Protein AF-A0A8W8K9W7-F1 (afdb_monomer_lite)

Secondary structure (DSSP, 8-state):
--GGGGGGGPPPPTTT---TTPPP-TT-TTPPPTTTT-SSS--S---SSGGGTTTTT--SS--HHHHHHHHHHTTTTTTSPPEE-STT-EE-TTS-EEEE-S-TTS-EEEE--EE------PPP----------BSSTTHHHHHHTTTTTT-HHHHHHBTTTTT-TT--EE--B-STTHHHHHHTTGGG-GGGHHHHHHHBTTTTTSS-TT-EE-TTS-B--HHHHHHHHHHHHHHHHHHHTT--

Sequence (245 aa):
IPQPVLFNFQKLPTNQVTNLGVPYDYRSVMHYGARDFSTNGQITVQTLDTNFQNIIGRAPGLSFRDIRLANAMYNCAGSCPAMNCPGEGFVGKDCQCKCPTNDPNNPIQNCVGTAASTTTTAAPPTSAPTKDCSDMNMYCSYWAGQGYCETSRYMMMYCKESCRICNAAKRCEDMGQSCGLLQQRGFCSVNFFRNYMQANCAATCGFCRAGELLAADGSPLNKASILESASALLMLAVVAVWRIL

Structure (mmCIF, N/CA/C/O backbone):
data_AF-A0A8W8K9W7-F1
#
_entry.id   AF-A0A8W8K9W7-F1
#
loop_
_atom_site.group_PDB
_atom_site.id
_atom_site.type_symbol
_atom_site.label_atom_id
_atom_site.label_alt_id
_atom_site.label_comp_id
_atom_site.label_asym_id
_atom_site.label_entity_id
_atom_site.label_seq_id
_atom_site.pdbx_PDB_ins_code
_atom_site.Cartn_x
_atom_site.Cartn_y
_atom_site.Cartn_z
_atom_site.occupancy
_atom_site.B_iso_or_equiv
_atom_site.auth_seq_id
_atom_site.auth_comp_id
_atom_site.auth_asym_id
_atom_site.auth_atom_id
_atom_site.pdbx_PDB_model_num
ATOM 1 N N . ILE A 1 1 ? -13.203 6.729 21.847 1.00 83.44 1 ILE A N 1
ATOM 2 C CA . ILE A 1 1 ? -12.665 5.396 21.478 1.00 83.44 1 ILE A CA 1
ATOM 3 C C . ILE A 1 1 ? -12.635 4.542 22.743 1.00 83.44 1 ILE A C 1
ATOM 5 O O . ILE A 1 1 ? -12.078 5.015 23.730 1.00 83.44 1 ILE A O 1
ATOM 9 N N . PRO A 1 2 ? -13.264 3.355 22.773 1.00 80.38 2 PRO A N 1
ATOM 10 C CA . PRO A 1 2 ? -13.188 2.445 23.921 1.00 80.38 2 PRO A CA 1
ATOM 11 C C . PRO A 1 2 ? -11.757 1.949 24.184 1.00 80.38 2 PRO A C 1
ATOM 13 O O . PRO A 1 2 ? -11.015 1.691 23.238 1.00 80.38 2 PRO A O 1
ATOM 16 N N . GLN A 1 3 ? -11.386 1.752 25.455 1.00 83.00 3 GLN A N 1
ATOM 17 C CA . GLN A 1 3 ? -10.053 1.256 25.844 1.00 83.00 3 GLN A CA 1
ATOM 18 C C . GLN A 1 3 ? -9.628 -0.040 25.127 1.00 83.00 3 GLN A C 1
ATOM 20 O O . GLN A 1 3 ? -8.506 -0.080 24.622 1.00 83.00 3 GLN A O 1
ATOM 25 N N . PRO A 1 4 ? -10.499 -1.060 24.967 1.00 81.69 4 PRO A N 1
ATOM 26 C CA . PRO A 1 4 ? -10.102 -2.313 24.328 1.00 81.69 4 PRO A CA 1
ATOM 27 C C . PRO A 1 4 ? -9.669 -2.184 22.867 1.00 81.69 4 PRO A C 1
ATOM 29 O O . PRO A 1 4 ? -9.016 -3.088 22.375 1.00 81.69 4 PRO A O 1
ATOM 32 N N . VAL A 1 5 ? -10.019 -1.100 22.165 1.00 80.19 5 VAL A N 1
ATOM 33 C CA . VAL A 1 5 ? -9.697 -0.902 20.737 1.00 80.19 5 VAL A CA 1
ATOM 34 C C . VAL A 1 5 ? -8.715 0.245 20.503 1.00 80.19 5 VAL A C 1
ATOM 36 O O . VAL A 1 5 ? -8.409 0.566 19.355 1.00 80.19 5 VAL A O 1
ATOM 39 N N . LEU A 1 6 ? -8.190 0.854 21.572 1.00 81.06 6 LEU A N 1
ATOM 40 C CA . LEU A 1 6 ? -7.245 1.968 21.475 1.00 81.06 6 LEU A CA 1
ATOM 41 C C . LEU A 1 6 ? -5.928 1.554 20.797 1.00 81.06 6 LEU A C 1
ATOM 43 O O . LEU A 1 6 ? -5.299 2.372 20.128 1.00 81.06 6 LEU A O 1
ATOM 47 N N . PHE A 1 7 ? -5.548 0.276 20.906 1.00 81.50 7 PHE A N 1
ATOM 48 C CA . PHE A 1 7 ? -4.343 -0.271 20.277 1.00 81.50 7 PHE A CA 1
ATOM 49 C C . PHE A 1 7 ? -4.331 -0.112 18.746 1.00 81.50 7 PHE A C 1
ATOM 51 O O . PHE A 1 7 ? -3.261 0.013 18.161 1.00 81.50 7 PHE A O 1
ATOM 58 N N . ASN A 1 8 ? -5.499 -0.026 18.091 1.00 80.00 8 ASN A N 1
ATOM 59 C CA . ASN A 1 8 ? -5.594 0.180 16.639 1.00 80.00 8 ASN A CA 1
ATOM 60 C C . ASN A 1 8 ? -5.017 1.530 16.178 1.00 80.00 8 ASN A C 1
ATOM 62 O O . ASN A 1 8 ? -4.698 1.683 15.003 1.00 80.00 8 ASN A O 1
ATOM 66 N N . PHE A 1 9 ? -4.892 2.505 17.085 1.00 88.56 9 PHE A N 1
ATOM 67 C CA . PHE A 1 9 ? -4.409 3.861 16.798 1.00 88.56 9 PHE A CA 1
ATOM 68 C C . PHE A 1 9 ? -2.969 4.096 17.270 1.00 88.56 9 PHE A C 1
ATOM 70 O O . PHE A 1 9 ? -2.447 5.208 17.157 1.00 88.56 9 PHE A O 1
ATOM 77 N N . GLN A 1 10 ? -2.318 3.072 17.826 1.00 86.62 10 GLN A N 1
ATOM 78 C CA . GLN A 1 10 ? -0.926 3.171 18.246 1.00 86.62 10 GLN A CA 1
ATOM 79 C C . GLN A 1 10 ? -0.023 3.242 17.013 1.00 86.62 10 GLN A C 1
ATOM 81 O O . GLN A 1 10 ? -0.093 2.406 16.113 1.00 86.62 10 GLN A O 1
ATOM 86 N N . LYS A 1 11 ? 0.828 4.271 16.961 1.00 81.44 11 LYS A N 1
ATOM 87 C CA . LYS A 1 11 ? 1.781 4.441 15.862 1.00 81.44 11 LYS A CA 1
ATOM 88 C C . LYS A 1 11 ? 2.845 3.354 15.937 1.00 81.44 11 LYS A C 1
ATOM 90 O O . LYS A 1 11 ? 3.419 3.120 17.000 1.00 81.44 11 LYS A O 1
ATOM 95 N N . LEU A 1 12 ? 3.147 2.753 14.791 1.00 79.81 12 LEU A N 1
ATOM 96 C CA . LEU A 1 12 ? 4.312 1.890 14.667 1.00 79.81 12 LEU A CA 1
ATOM 97 C C . LEU A 1 12 ? 5.599 2.717 14.851 1.00 79.81 12 LEU A C 1
ATOM 99 O O . LEU A 1 12 ? 5.647 3.885 14.447 1.00 79.81 12 LEU A O 1
ATOM 103 N N . PRO A 1 13 ? 6.637 2.138 15.470 1.00 79.31 13 PRO A N 1
ATOM 104 C CA . PRO A 1 13 ? 7.895 2.824 15.712 1.00 79.31 13 PRO A CA 1
ATOM 105 C C . PRO A 1 13 ? 8.666 2.990 14.395 1.00 79.31 13 PRO A C 1
ATOM 107 O O . PRO A 1 13 ? 8.545 2.184 13.472 1.00 79.31 13 PRO A O 1
ATOM 110 N N . THR A 1 14 ? 9.499 4.028 14.305 1.00 77.44 14 THR A N 1
ATOM 111 C CA . THR A 1 14 ? 10.209 4.405 13.066 1.00 77.44 14 THR A CA 1
ATOM 112 C C . THR A 1 14 ? 11.203 3.356 12.564 1.00 77.44 14 THR A C 1
ATOM 114 O O . THR A 1 14 ? 11.587 3.394 11.403 1.00 77.44 14 THR A O 1
ATOM 117 N N . ASN A 1 15 ? 11.609 2.406 13.406 1.00 76.44 15 ASN A N 1
ATOM 118 C CA . ASN A 1 15 ? 12.473 1.286 13.031 1.00 76.44 15 ASN A CA 1
ATOM 119 C C . ASN A 1 15 ? 11.712 0.088 12.428 1.00 76.44 15 ASN A C 1
ATOM 121 O O . ASN A 1 15 ? 12.354 -0.844 11.956 1.00 76.44 15 ASN A O 1
ATOM 125 N N . GLN A 1 16 ? 10.375 0.090 12.451 1.00 71.06 16 GLN A N 1
ATOM 126 C CA . GLN A 1 16 ? 9.533 -0.978 11.887 1.00 71.06 16 GLN A CA 1
ATOM 127 C C . GLN A 1 16 ? 8.814 -0.556 10.606 1.00 71.06 16 GLN A C 1
ATOM 129 O O . GLN A 1 16 ? 8.280 -1.403 9.893 1.00 71.06 16 GLN A O 1
ATOM 134 N N . VAL A 1 17 ? 8.788 0.743 10.306 1.00 77.50 17 VAL A N 1
ATOM 135 C CA . VAL A 1 17 ? 8.119 1.280 9.122 1.00 77.50 17 VAL A CA 1
ATOM 136 C C . VAL A 1 17 ? 9.077 2.115 8.297 1.00 77.50 17 VAL A C 1
ATOM 138 O O . VAL A 1 17 ? 9.787 2.975 8.808 1.00 77.50 17 VAL A O 1
ATOM 141 N N . THR A 1 18 ? 9.054 1.888 6.990 1.00 86.56 18 THR A N 1
ATOM 142 C CA . THR A 1 18 ? 9.671 2.775 6.012 1.00 86.56 18 THR A CA 1
ATOM 143 C C . THR A 1 18 ? 8.595 3.259 5.061 1.00 86.56 18 THR A C 1
ATOM 145 O O . THR A 1 18 ? 7.762 2.483 4.596 1.00 86.56 18 THR A O 1
ATOM 148 N N . ASN A 1 19 ? 8.593 4.557 4.784 1.00 86.00 19 ASN A N 1
ATOM 149 C CA . ASN A 1 19 ? 7.707 5.144 3.788 1.00 86.00 19 ASN A CA 1
ATOM 150 C C . ASN A 1 19 ? 8.347 5.165 2.394 1.00 86.00 19 ASN A C 1
ATOM 152 O O . ASN A 1 19 ? 7.701 5.608 1.453 1.00 86.00 19 ASN A O 1
ATOM 156 N N . LEU A 1 20 ? 9.611 4.737 2.255 1.00 89.81 20 LEU A N 1
ATOM 157 C CA . LEU A 1 20 ? 10.372 4.757 0.997 1.00 89.81 20 LEU A CA 1
ATOM 158 C C . LEU A 1 20 ? 10.296 6.114 0.266 1.00 89.81 20 LEU A C 1
ATOM 160 O O . LEU A 1 20 ? 10.286 6.174 -0.962 1.00 89.81 20 LEU A O 1
ATOM 164 N N . GLY A 1 21 ? 10.201 7.211 1.027 1.00 86.38 21 GLY A N 1
ATOM 165 C CA . GLY A 1 21 ? 10.053 8.567 0.491 1.00 86.38 21 GLY A CA 1
ATOM 166 C C . GLY A 1 21 ? 8.661 8.912 -0.061 1.00 86.38 21 GLY A C 1
ATOM 167 O O . GLY A 1 21 ? 8.483 10.003 -0.598 1.00 86.38 21 GLY A O 1
ATOM 168 N N . VAL A 1 22 ? 7.667 8.029 0.069 1.00 92.00 22 VAL A N 1
ATOM 169 C CA . VAL A 1 22 ? 6.271 8.293 -0.305 1.00 92.00 22 VAL A CA 1
ATOM 170 C C . VAL A 1 22 ? 5.577 9.094 0.813 1.00 92.00 22 VAL A C 1
ATOM 172 O O . VAL A 1 22 ? 5.594 8.665 1.971 1.00 92.00 22 VAL A O 1
ATOM 175 N N . PRO A 1 23 ? 4.971 10.262 0.518 1.00 90.12 23 PRO A N 1
ATOM 176 C CA . PRO A 1 23 ? 4.284 11.061 1.533 1.00 90.12 23 PRO A CA 1
ATOM 177 C C . PRO A 1 23 ? 2.993 10.400 2.041 1.00 90.12 23 PRO A C 1
ATOM 179 O O . PRO A 1 23 ? 2.411 9.556 1.361 1.00 90.12 23 PRO A O 1
ATOM 182 N N . TYR A 1 24 ? 2.507 10.837 3.211 1.00 92.31 24 TYR A N 1
ATOM 183 C CA . TYR A 1 24 ? 1.252 10.345 3.795 1.00 92.31 24 TYR A CA 1
ATOM 184 C C . TYR A 1 24 ? 0.077 10.513 2.826 1.00 92.31 24 TYR A C 1
ATOM 186 O O . TYR A 1 24 ? -0.065 11.560 2.190 1.00 92.31 24 TYR A O 1
ATOM 194 N N . ASP A 1 25 ? -0.772 9.496 2.727 1.00 93.69 25 ASP A N 1
ATOM 195 C CA . ASP A 1 25 ? -1.874 9.471 1.778 1.00 93.69 25 ASP A CA 1
ATOM 196 C C . ASP A 1 25 ? -3.235 9.329 2.467 1.00 93.69 25 ASP A C 1
ATOM 198 O O . ASP A 1 25 ? -3.637 8.249 2.898 1.00 93.69 25 ASP A O 1
ATOM 202 N N . TYR A 1 26 ? -3.975 10.437 2.519 1.00 91.69 26 TYR A N 1
ATOM 203 C CA . TYR A 1 26 ? -5.338 10.479 3.049 1.00 91.69 26 TYR A CA 1
ATOM 204 C C . TYR A 1 26 ? -6.345 9.664 2.222 1.00 91.69 26 TYR A C 1
ATOM 206 O O . TYR A 1 26 ? -7.425 9.352 2.717 1.00 91.69 26 TYR A O 1
ATOM 214 N N . ARG A 1 27 ? -6.025 9.350 0.961 1.00 88.69 27 ARG A N 1
ATOM 215 C CA . ARG A 1 27 ? -6.883 8.592 0.038 1.00 88.69 27 ARG A CA 1
ATOM 216 C C . ARG A 1 27 ? -6.493 7.119 -0.068 1.00 88.69 27 ARG A C 1
ATOM 218 O O . ARG A 1 27 ? -7.106 6.408 -0.860 1.00 88.69 27 ARG A O 1
ATOM 225 N N . SER A 1 28 ? -5.505 6.676 0.708 1.00 94.31 28 SER A N 1
ATOM 226 C CA . SER A 1 28 ? -5.067 5.285 0.715 1.00 94.31 28 SER A CA 1
ATOM 227 C C . SER A 1 28 ? -6.225 4.355 1.064 1.00 94.31 28 SER A C 1
ATOM 229 O O . SER A 1 28 ? -7.003 4.635 1.983 1.00 94.31 28 SER A O 1
ATOM 231 N N . VAL A 1 29 ? -6.294 3.207 0.388 1.00 93.94 29 VAL A N 1
ATOM 232 C CA . VAL A 1 29 ? -7.245 2.138 0.739 1.00 93.94 29 VAL A CA 1
ATOM 233 C C . VAL A 1 29 ? -7.017 1.591 2.151 1.00 93.94 29 VAL A C 1
ATOM 235 O O . VAL A 1 29 ? -7.915 1.006 2.749 1.00 93.94 29 VAL A O 1
ATOM 238 N N . MET A 1 30 ? -5.826 1.820 2.707 1.00 93.88 30 MET A N 1
ATOM 239 C CA . MET A 1 30 ? -5.432 1.382 4.044 1.00 93.88 30 MET A CA 1
ATOM 240 C C . MET A 1 30 ? -5.773 2.400 5.143 1.00 93.88 30 MET A C 1
ATOM 242 O O . MET A 1 30 ? -5.519 2.134 6.317 1.00 93.88 30 MET A O 1
ATOM 246 N N . HIS A 1 31 ? -6.306 3.577 4.799 1.00 95.62 31 HIS A N 1
ATOM 247 C CA . HIS A 1 31 ? -6.590 4.631 5.770 1.00 95.62 31 HIS A CA 1
ATOM 248 C C . HIS A 1 31 ? -7.935 4.397 6.478 1.00 95.62 31 HIS A C 1
ATOM 250 O O . HIS A 1 31 ? -8.958 4.239 5.819 1.00 95.62 31 HIS A O 1
ATOM 256 N N . TYR A 1 32 ? -7.969 4.467 7.814 1.00 95.56 32 TYR A N 1
ATOM 257 C CA . TYR A 1 32 ? -9.224 4.427 8.582 1.00 95.56 32 TYR A CA 1
ATOM 258 C C . TYR A 1 32 ? -10.159 5.603 8.271 1.00 95.56 32 TYR A C 1
ATOM 260 O O . TYR A 1 32 ? -9.724 6.709 7.945 1.00 95.56 32 TYR A O 1
ATOM 268 N N . GLY A 1 33 ? -11.460 5.382 8.420 1.00 96.25 33 GLY A N 1
ATOM 269 C CA . GLY A 1 33 ? -12.485 6.413 8.363 1.00 96.25 33 GLY A CA 1
ATOM 270 C C . GLY A 1 33 ? -12.489 7.329 9.583 1.00 96.25 33 GLY A C 1
ATOM 271 O O . GLY A 1 33 ? -12.019 6.989 10.669 1.00 96.25 33 GLY A O 1
ATOM 272 N N . ALA A 1 34 ? -13.097 8.506 9.422 1.00 96.12 34 ALA A N 1
ATOM 273 C CA . ALA A 1 34 ? -13.165 9.537 10.462 1.00 96.12 34 ALA A CA 1
ATOM 274 C C . ALA A 1 34 ? -13.795 9.069 11.786 1.00 96.12 34 ALA A C 1
ATOM 276 O O . ALA A 1 34 ? -13.542 9.669 12.828 1.00 96.12 34 ALA A O 1
ATOM 277 N N . ARG A 1 35 ? -14.653 8.044 11.749 1.00 94.56 35 ARG A N 1
ATOM 278 C CA . ARG A 1 35 ? -15.425 7.544 12.899 1.00 94.56 35 ARG A CA 1
ATOM 279 C C . ARG A 1 35 ? -15.159 6.069 13.198 1.00 94.56 35 ARG A C 1
ATOM 281 O O . ARG A 1 35 ? -15.918 5.466 13.957 1.00 94.56 35 ARG A O 1
ATOM 288 N N . ASP A 1 36 ? -14.117 5.478 12.621 1.00 93.19 36 ASP A N 1
ATOM 289 C CA . ASP A 1 36 ? -13.807 4.069 12.864 1.00 93.19 36 ASP A CA 1
ATOM 290 C C . ASP A 1 36 ? -13.554 3.838 14.358 1.00 93.19 36 ASP A C 1
ATOM 292 O O . ASP A 1 36 ? -12.944 4.669 15.038 1.00 93.19 36 ASP A O 1
ATOM 296 N N . PHE A 1 37 ? -14.067 2.726 14.889 1.00 92.81 37 PHE A N 1
ATOM 297 C CA . PHE A 1 37 ? -14.017 2.381 16.318 1.00 92.81 37 PHE A CA 1
ATOM 298 C C . PHE A 1 37 ? -14.723 3.381 17.266 1.00 92.81 37 PHE A C 1
ATOM 300 O O . PHE A 1 37 ? -14.514 3.352 18.485 1.00 92.81 37 PHE A O 1
ATOM 307 N N . SER A 1 38 ? -15.571 4.270 16.737 1.00 94.69 38 SER A N 1
ATOM 308 C CA . SER A 1 38 ? -16.424 5.155 17.537 1.00 94.69 38 SER A CA 1
ATOM 309 C C . SER A 1 38 ? -17.638 4.410 18.096 1.00 94.69 38 SER A C 1
ATOM 311 O O . SER A 1 38 ? -18.323 3.700 17.367 1.00 94.69 38 SER A O 1
ATOM 313 N N . THR A 1 39 ? -17.950 4.606 19.379 1.00 93.12 39 THR A N 1
ATOM 314 C CA . THR A 1 39 ? -19.158 4.051 20.029 1.00 93.12 39 THR A CA 1
ATOM 315 C C . THR A 1 39 ? -20.256 5.082 20.258 1.00 93.12 39 THR A C 1
ATOM 317 O O . THR A 1 39 ? -21.386 4.722 20.562 1.00 93.12 39 THR A O 1
ATOM 320 N N . ASN A 1 40 ? -19.936 6.366 20.110 1.00 94.19 40 ASN A N 1
ATOM 321 C CA . ASN A 1 40 ? -20.851 7.488 20.317 1.00 94.19 40 ASN A CA 1
ATOM 322 C C . ASN A 1 40 ? -21.050 8.319 19.035 1.00 94.19 40 ASN A C 1
ATOM 324 O O . ASN A 1 40 ? -21.589 9.421 19.087 1.00 94.19 40 ASN A O 1
ATOM 328 N N . GLY A 1 41 ? -20.564 7.823 17.892 1.00 92.00 41 GLY A N 1
ATOM 329 C CA . GLY A 1 41 ? -20.655 8.493 16.593 1.00 92.00 41 GLY A CA 1
ATOM 330 C C . GLY A 1 41 ? -19.733 9.707 16.422 1.00 92.00 41 GLY A C 1
ATOM 331 O O . GLY A 1 41 ? -19.749 10.332 15.360 1.00 92.00 41 GLY A O 1
ATOM 332 N N . GLN A 1 42 ? -18.916 10.049 17.423 1.00 94.69 42 GLN A N 1
ATOM 333 C CA . GLN A 1 42 ? -17.953 11.148 17.331 1.00 94.69 42 GLN A CA 1
ATOM 334 C C . GLN A 1 42 ? -16.723 10.755 16.505 1.00 94.69 42 GLN A C 1
ATOM 336 O O . GLN A 1 42 ? -16.434 9.570 16.321 1.00 94.69 42 GLN A O 1
ATOM 341 N N . ILE A 1 43 ? -16.011 11.766 16.000 1.00 95.12 43 ILE A N 1
ATOM 342 C CA . ILE A 1 43 ? -14.783 11.597 15.216 1.00 95.12 43 ILE A CA 1
ATOM 343 C C . ILE A 1 43 ? -13.688 10.980 16.095 1.00 95.12 43 ILE A C 1
ATOM 345 O O . ILE A 1 43 ? -13.441 11.436 17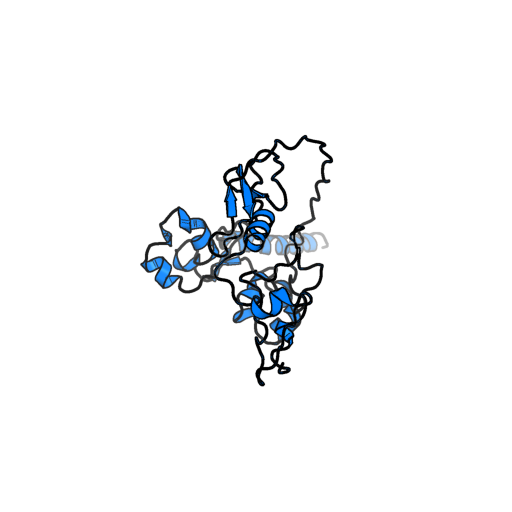.209 1.00 95.12 43 ILE A O 1
ATOM 349 N N . THR A 1 44 ? -13.038 9.945 15.575 1.00 95.38 44 THR A N 1
ATOM 350 C CA . THR A 1 44 ? -11.897 9.248 16.185 1.00 95.38 44 THR A CA 1
ATOM 351 C C . THR A 1 44 ? -10.591 9.564 15.462 1.00 95.38 44 THR A C 1
ATOM 353 O O . THR A 1 44 ? -9.538 9.568 16.093 1.00 95.38 44 THR A O 1
ATOM 356 N N . VAL A 1 45 ? -10.664 9.902 14.168 1.00 95.44 45 VAL A N 1
ATOM 357 C CA . VAL A 1 45 ? -9.532 10.361 13.353 1.00 95.44 45 VAL A CA 1
ATOM 358 C C . VAL A 1 45 ? -9.852 11.729 12.767 1.00 95.44 45 VAL A C 1
ATOM 360 O O . VAL A 1 45 ? -10.680 11.859 11.861 1.00 95.44 45 VAL A O 1
ATOM 363 N N . GLN A 1 46 ? -9.176 12.753 13.284 1.00 94.88 46 GLN A N 1
ATOM 364 C CA . GLN A 1 46 ? -9.258 14.111 12.763 1.00 94.88 46 GLN A CA 1
ATOM 365 C C . GLN A 1 46 ? -8.075 14.382 11.829 1.00 94.88 46 GLN A C 1
ATOM 367 O O . GLN A 1 46 ? -6.920 14.219 12.227 1.00 94.88 46 GLN A O 1
ATOM 372 N N . THR A 1 47 ? -8.350 14.771 10.585 1.00 94.12 47 THR A N 1
ATOM 373 C CA . THR A 1 47 ? -7.303 15.128 9.624 1.00 94.12 47 THR A CA 1
ATOM 374 C C . THR A 1 47 ? -6.740 16.508 9.950 1.00 94.12 47 THR A C 1
ATOM 376 O O . THR A 1 47 ? -7.474 17.412 10.347 1.00 94.12 47 THR A O 1
ATOM 379 N N . LEU A 1 48 ? -5.426 16.687 9.768 1.00 91.56 48 LEU A N 1
ATOM 380 C CA . LEU A 1 48 ? -4.798 18.006 9.910 1.00 91.56 48 LEU A CA 1
ATOM 381 C C . LEU A 1 48 ? -5.241 18.951 8.788 1.00 91.56 48 LEU A C 1
ATOM 383 O O . LEU A 1 48 ? -5.482 20.130 9.027 1.00 91.56 48 LEU A O 1
ATOM 387 N N . ASP A 1 49 ? -5.379 18.418 7.574 1.00 83.31 49 ASP A N 1
ATOM 388 C CA . ASP A 1 49 ? -6.008 19.119 6.460 1.00 83.31 49 ASP A CA 1
ATOM 389 C C . ASP A 1 49 ? -7.504 18.787 6.435 1.00 83.31 49 ASP A C 1
ATOM 391 O O . ASP A 1 49 ? -7.914 17.647 6.186 1.00 83.31 49 ASP A O 1
ATOM 395 N N . THR A 1 50 ? -8.328 19.792 6.713 1.00 91.88 50 THR A N 1
ATOM 396 C CA . THR A 1 50 ? -9.782 19.652 6.832 1.00 91.88 50 THR A CA 1
ATOM 397 C C . THR A 1 50 ? -10.455 19.266 5.516 1.00 91.88 50 THR A C 1
ATOM 399 O O . THR A 1 50 ? -11.519 18.643 5.551 1.00 91.88 50 THR A O 1
ATOM 402 N N . ASN A 1 51 ? -9.825 19.522 4.362 1.00 85.56 51 ASN A N 1
ATOM 403 C CA . ASN A 1 51 ? -10.353 19.123 3.054 1.00 85.56 51 ASN A CA 1
ATOM 404 C C . ASN A 1 51 ? -10.445 17.596 2.904 1.00 85.56 51 ASN A C 1
ATOM 406 O O . ASN A 1 51 ? -11.269 17.091 2.141 1.00 85.56 51 ASN A O 1
ATOM 410 N N . PHE A 1 52 ? -9.635 16.848 3.660 1.00 90.69 52 PHE A N 1
ATOM 411 C CA . PHE A 1 52 ? -9.605 15.386 3.620 1.00 90.69 52 PHE A CA 1
ATOM 412 C C . PHE A 1 52 ? -10.465 14.713 4.692 1.00 90.69 52 PHE A C 1
ATOM 414 O O . PHE A 1 52 ? -10.628 13.491 4.658 1.00 90.69 52 PHE A O 1
ATOM 421 N N . GLN A 1 53 ? -11.085 15.474 5.600 1.00 94.00 53 GLN A N 1
ATOM 422 C CA . GLN A 1 53 ? -11.819 14.912 6.739 1.00 94.00 53 GLN A CA 1
ATOM 423 C C . GLN A 1 53 ? -12.971 13.987 6.317 1.00 94.00 53 GLN A C 1
ATOM 425 O O . GLN A 1 53 ? -13.260 13.001 6.995 1.00 94.00 53 GLN A O 1
ATOM 430 N N . ASN A 1 54 ? -13.613 14.294 5.186 1.00 86.69 54 ASN A N 1
ATOM 431 C CA . ASN A 1 54 ? -14.724 13.519 4.624 1.00 86.69 54 ASN A CA 1
ATOM 432 C C . ASN A 1 54 ? -14.289 12.512 3.540 1.00 86.69 54 ASN A C 1
ATOM 434 O O . ASN A 1 54 ? -15.148 11.866 2.933 1.00 86.69 54 ASN A O 1
ATOM 438 N N . ILE A 1 55 ? -12.981 12.404 3.285 1.00 86.94 55 ILE A N 1
ATOM 439 C CA . ILE A 1 55 ? -12.376 11.556 2.246 1.00 86.94 55 ILE A CA 1
ATOM 440 C C . ILE A 1 55 ? -11.742 10.303 2.860 1.00 86.94 55 ILE A C 1
ATOM 442 O O . ILE A 1 55 ? -11.833 9.225 2.276 1.00 86.94 55 ILE A O 1
ATOM 446 N N . ILE A 1 56 ? -11.127 10.429 4.039 1.00 92.44 56 ILE A N 1
ATOM 447 C CA . ILE A 1 56 ? -10.472 9.307 4.721 1.00 92.44 56 ILE A CA 1
ATOM 448 C C . ILE A 1 56 ? -11.430 8.127 4.954 1.00 92.44 56 ILE A C 1
ATOM 450 O O . ILE A 1 56 ? -12.610 8.314 5.265 1.00 92.44 56 ILE A O 1
ATOM 454 N N . GLY A 1 57 ? -10.924 6.902 4.779 1.00 89.69 57 GLY A N 1
ATOM 455 C CA . GLY A 1 57 ? -11.710 5.665 4.882 1.00 89.69 57 GLY A CA 1
ATOM 456 C C . GLY A 1 57 ? -12.729 5.441 3.767 1.00 89.69 57 GLY A C 1
ATOM 457 O O . GLY A 1 57 ? -13.572 4.555 3.881 1.00 89.69 57 GLY A O 1
ATOM 458 N N . ARG A 1 58 ? -12.690 6.239 2.692 1.00 84.00 58 ARG A N 1
ATOM 459 C CA . ARG A 1 58 ? -13.575 6.106 1.525 1.00 84.00 58 ARG A CA 1
ATOM 460 C C . ARG A 1 58 ? -12.750 5.992 0.248 1.00 84.00 58 ARG A C 1
ATOM 462 O O . ARG A 1 58 ? -12.723 6.904 -0.577 1.00 84.00 58 ARG A O 1
ATOM 469 N N . ALA A 1 59 ? -12.063 4.866 0.103 1.00 86.56 59 ALA A N 1
ATOM 470 C CA . ALA A 1 59 ? -11.256 4.574 -1.073 1.00 86.56 59 ALA A CA 1
ATOM 471 C C . ALA A 1 59 ? -12.045 3.707 -2.075 1.00 86.56 59 ALA A C 1
ATOM 473 O O . ALA A 1 59 ? -12.519 2.636 -1.696 1.00 86.56 59 ALA A O 1
ATOM 474 N N . PRO A 1 60 ? -12.182 4.124 -3.348 1.00 79.25 60 PRO A N 1
ATOM 475 C CA . PRO A 1 60 ? -12.754 3.271 -4.394 1.00 79.25 60 PRO A CA 1
ATOM 476 C C . PRO A 1 60 ? -11.793 2.151 -4.837 1.00 79.25 60 PRO A C 1
ATOM 478 O O . PRO A 1 60 ? -12.215 1.183 -5.463 1.00 79.25 60 PRO A O 1
ATOM 481 N N . GLY A 1 61 ? -10.504 2.272 -4.510 1.00 86.81 61 GLY A N 1
ATOM 482 C CA . GLY A 1 61 ? -9.452 1.325 -4.854 1.00 86.81 61 GLY A CA 1
ATOM 483 C C . GLY A 1 61 ? -8.097 1.794 -4.330 1.00 86.81 61 GLY A C 1
ATOM 484 O O . GLY A 1 61 ? -8.030 2.712 -3.512 1.00 86.81 61 GLY A O 1
ATOM 485 N N . LEU A 1 62 ? -7.023 1.164 -4.812 1.00 88.12 62 LEU A N 1
ATOM 486 C CA . LEU A 1 62 ? -5.654 1.599 -4.525 1.00 88.12 62 LEU A CA 1
ATOM 487 C C . LEU A 1 62 ? -5.454 3.037 -4.997 1.00 88.12 62 LEU A C 1
ATOM 489 O O . LEU A 1 62 ? -5.864 3.379 -6.102 1.00 88.12 62 LEU A O 1
ATOM 493 N N . SER A 1 63 ? -4.792 3.863 -4.197 1.00 90.06 63 SER A N 1
ATOM 494 C CA . SER A 1 63 ? -4.399 5.204 -4.618 1.00 90.06 63 SER A CA 1
ATOM 495 C C . SER A 1 63 ? -3.113 5.187 -5.457 1.00 90.06 63 SER A C 1
ATOM 497 O O . SER A 1 63 ? -2.381 4.196 -5.520 1.00 90.06 63 SER A O 1
ATOM 499 N N . PHE A 1 64 ? -2.762 6.335 -6.043 1.00 92.31 64 PHE A N 1
ATOM 500 C CA . PHE A 1 64 ? -1.462 6.513 -6.694 1.00 92.31 64 PHE A CA 1
ATOM 501 C C . PHE A 1 64 ? -0.290 6.196 -5.747 1.00 92.31 64 PHE A C 1
ATOM 503 O O . PHE A 1 64 ? 0.672 5.528 -6.132 1.00 92.31 64 PHE A O 1
ATOM 510 N N . ARG A 1 65 ? -0.370 6.669 -4.496 1.00 94.19 65 ARG A N 1
ATOM 511 C CA . ARG A 1 65 ? 0.704 6.529 -3.507 1.00 94.19 65 ARG A CA 1
ATOM 512 C C . ARG A 1 65 ? 0.771 5.122 -2.919 1.00 94.19 65 ARG A C 1
ATOM 514 O O . ARG A 1 65 ? 1.882 4.657 -2.679 1.00 94.19 65 ARG A O 1
ATOM 521 N N . ASP A 1 66 ? -0.356 4.416 -2.802 1.00 95.81 66 ASP A N 1
ATOM 522 C CA . ASP A 1 66 ? -0.384 2.986 -2.465 1.00 95.81 66 ASP A CA 1
ATOM 523 C C . ASP A 1 66 ? 0.424 2.183 -3.491 1.00 95.81 66 ASP A C 1
ATOM 525 O O . ASP A 1 66 ? 1.321 1.410 -3.144 1.00 95.81 66 ASP A O 1
ATOM 529 N N . ILE A 1 67 ? 0.149 2.414 -4.778 1.00 95.00 67 ILE A N 1
ATOM 530 C CA . ILE A 1 67 ? 0.805 1.694 -5.871 1.00 95.00 67 ILE A CA 1
ATOM 531 C C . ILE A 1 67 ? 2.288 2.073 -5.948 1.00 95.00 67 ILE A C 1
ATOM 533 O O . ILE A 1 67 ? 3.135 1.194 -6.109 1.00 95.00 67 ILE A O 1
ATOM 537 N N . ARG A 1 68 ? 2.626 3.358 -5.786 1.00 95.06 68 ARG A N 1
ATOM 538 C CA . ARG A 1 68 ? 4.019 3.830 -5.758 1.00 95.06 68 ARG A CA 1
ATOM 539 C C . ARG A 1 68 ? 4.811 3.203 -4.610 1.00 95.06 68 ARG A C 1
ATOM 541 O O . ARG A 1 68 ? 5.932 2.745 -4.834 1.00 95.06 68 ARG A O 1
ATOM 548 N N . LEU A 1 69 ? 4.239 3.166 -3.405 1.00 95.19 69 LEU A N 1
ATOM 549 C CA . LEU A 1 69 ? 4.877 2.573 -2.230 1.00 95.19 69 LEU A CA 1
ATOM 550 C C . LEU A 1 69 ? 5.108 1.075 -2.432 1.00 95.19 69 LEU A C 1
ATOM 552 O O . LEU A 1 69 ? 6.218 0.598 -2.209 1.00 95.19 69 LEU A O 1
ATOM 556 N N . ALA A 1 70 ? 4.105 0.347 -2.932 1.00 94.19 70 ALA A N 1
ATOM 557 C CA . ALA A 1 70 ? 4.248 -1.069 -3.257 1.00 94.19 70 ALA A CA 1
ATOM 558 C C . ALA A 1 70 ? 5.308 -1.306 -4.350 1.00 94.19 70 ALA A C 1
ATOM 560 O O . ALA A 1 70 ? 6.147 -2.196 -4.214 1.00 94.19 70 ALA A O 1
ATOM 561 N N . ASN A 1 71 ? 5.326 -0.485 -5.406 1.00 93.50 71 ASN A N 1
ATOM 562 C CA . ASN A 1 71 ? 6.312 -0.572 -6.486 1.00 93.50 71 ASN A CA 1
ATOM 563 C C . ASN A 1 71 ? 7.749 -0.403 -5.972 1.00 93.50 71 ASN A C 1
ATOM 565 O O . ASN A 1 71 ? 8.641 -1.143 -6.390 1.00 93.50 71 ASN A O 1
ATOM 569 N N . ALA A 1 72 ? 7.964 0.546 -5.056 1.00 92.69 72 ALA A N 1
ATOM 570 C CA . ALA A 1 72 ? 9.252 0.760 -4.406 1.00 92.69 72 ALA A CA 1
ATOM 571 C C . ALA A 1 72 ? 9.613 -0.396 -3.457 1.00 92.69 72 ALA A C 1
ATOM 573 O O . ALA A 1 72 ? 10.725 -0.914 -3.519 1.00 92.69 72 ALA A O 1
ATOM 574 N N . MET A 1 73 ? 8.666 -0.843 -2.626 1.00 92.19 73 MET A N 1
ATOM 575 C CA . MET A 1 73 ? 8.882 -1.895 -1.627 1.00 92.19 73 MET A CA 1
ATOM 576 C C . MET A 1 73 ? 9.281 -3.233 -2.255 1.00 92.19 73 MET A C 1
ATOM 578 O O . MET A 1 73 ? 10.127 -3.938 -1.713 1.00 92.19 73 MET A O 1
ATOM 582 N N . TYR A 1 74 ? 8.706 -3.565 -3.412 1.00 93.25 74 TYR A N 1
ATOM 583 C CA . TYR A 1 74 ? 9.000 -4.803 -4.138 1.00 93.25 74 TYR A CA 1
ATOM 584 C C . TYR A 1 74 ? 10.042 -4.642 -5.251 1.00 93.25 74 TYR A C 1
ATOM 586 O O . TYR A 1 74 ? 10.238 -5.572 -6.032 1.00 93.25 74 TYR A O 1
ATOM 594 N N . ASN A 1 75 ? 10.710 -3.485 -5.336 1.00 91.31 75 ASN A N 1
ATOM 595 C CA . ASN A 1 75 ? 11.721 -3.186 -6.353 1.00 91.31 75 ASN A CA 1
ATOM 596 C C . ASN A 1 75 ? 11.263 -3.544 -7.786 1.00 91.31 75 ASN A C 1
ATOM 598 O O . ASN A 1 75 ? 11.999 -4.145 -8.570 1.00 91.31 75 ASN A O 1
ATOM 602 N N . CYS A 1 76 ? 10.023 -3.191 -8.136 1.00 93.69 76 CYS A N 1
ATOM 603 C CA . CYS A 1 76 ? 9.405 -3.572 -9.411 1.00 93.69 76 CYS A CA 1
ATOM 604 C C . CYS A 1 76 ? 10.174 -3.056 -10.639 1.00 93.69 76 CYS A C 1
ATOM 606 O O . CYS A 1 76 ? 10.142 -3.694 -11.688 1.00 93.69 76 CYS A O 1
ATOM 608 N N . ALA A 1 77 ? 10.863 -1.920 -10.503 1.00 94.25 77 ALA A N 1
ATOM 609 C CA . ALA A 1 77 ? 11.691 -1.316 -11.545 1.00 94.25 77 ALA A CA 1
ATOM 610 C C . ALA A 1 77 ? 13.171 -1.728 -11.475 1.00 94.25 77 ALA A C 1
ATOM 612 O O . ALA A 1 77 ? 13.985 -1.177 -12.209 1.00 94.25 77 ALA A O 1
ATOM 613 N N . GLY A 1 78 ? 13.543 -2.685 -10.618 1.00 92.94 78 GLY A N 1
ATOM 614 C CA . GLY A 1 78 ? 14.942 -3.066 -10.401 1.00 92.94 78 GLY A CA 1
ATOM 615 C C . GLY A 1 78 ? 15.666 -3.594 -11.645 1.00 92.94 78 GLY A C 1
ATOM 616 O O . GLY A 1 78 ? 16.891 -3.579 -11.689 1.00 92.94 78 GLY A O 1
ATOM 617 N N . SER A 1 79 ? 14.922 -4.041 -12.661 1.00 94.00 79 SER A N 1
ATOM 618 C CA . SER A 1 79 ? 15.455 -4.492 -13.956 1.00 94.00 79 SER A CA 1
ATOM 619 C C . SER A 1 79 ? 15.323 -3.449 -15.073 1.00 94.00 79 SER A C 1
ATOM 621 O O . SER A 1 79 ? 15.618 -3.756 -16.226 1.00 94.00 79 SER A O 1
ATOM 623 N N . CYS A 1 80 ? 14.857 -2.239 -14.762 1.00 93.44 80 CYS A N 1
ATOM 624 C CA . CYS A 1 80 ? 14.633 -1.183 -15.742 1.00 93.44 80 CYS A CA 1
ATOM 625 C C . CYS A 1 80 ? 15.818 -0.209 -15.815 1.00 93.44 80 CYS A C 1
ATOM 627 O O . CYS A 1 80 ? 16.516 -0.006 -14.819 1.00 93.44 80 CYS A O 1
ATOM 629 N N . PRO A 1 81 ? 16.030 0.449 -16.970 1.00 91.19 81 PRO A N 1
ATOM 630 C CA . PRO A 1 81 ? 16.966 1.560 -17.067 1.00 91.19 81 PRO A CA 1
ATOM 631 C C . PRO A 1 81 ? 16.613 2.675 -16.080 1.00 91.19 81 PRO A C 1
ATOM 633 O O . PRO A 1 81 ? 15.437 2.928 -15.802 1.00 91.19 81 PRO A O 1
ATOM 636 N N . ALA A 1 82 ? 17.633 3.377 -15.589 1.00 88.00 82 ALA A N 1
ATOM 637 C CA . ALA A 1 82 ? 17.426 4.545 -14.748 1.00 88.00 82 ALA A CA 1
ATOM 638 C C . ALA A 1 82 ? 16.718 5.650 -15.554 1.00 88.00 82 ALA A C 1
ATOM 640 O O . ALA A 1 82 ? 17.232 6.142 -16.562 1.00 88.00 82 ALA A O 1
ATOM 641 N N . MET A 1 83 ? 15.529 6.042 -15.102 1.00 89.19 83 MET A N 1
ATOM 642 C CA . MET A 1 83 ? 14.715 7.084 -15.723 1.00 89.19 83 MET A CA 1
ATOM 643 C C . MET A 1 83 ? 14.165 8.031 -14.662 1.00 89.19 83 MET A C 1
ATOM 645 O O . MET A 1 83 ? 13.802 7.612 -13.564 1.00 89.19 83 MET A O 1
ATOM 649 N N . ASN A 1 84 ? 14.058 9.303 -15.029 1.00 92.62 84 ASN A N 1
ATOM 650 C CA . ASN A 1 84 ? 13.405 10.338 -14.247 1.00 92.62 84 ASN A CA 1
ATOM 651 C C . ASN A 1 84 ? 11.967 10.499 -14.745 1.00 92.62 84 ASN A C 1
ATOM 653 O O . ASN A 1 84 ? 11.731 10.916 -15.881 1.00 92.62 84 ASN A O 1
ATOM 657 N N . CYS A 1 85 ? 11.001 10.171 -13.891 1.00 93.62 85 CYS A N 1
ATOM 658 C CA . CYS A 1 85 ? 9.587 10.409 -14.163 1.00 93.62 85 CYS A CA 1
ATOM 659 C C . CYS A 1 85 ? 9.164 11.780 -13.610 1.00 93.62 85 CYS A C 1
ATOM 661 O O . CYS A 1 85 ? 9.686 12.207 -12.579 1.00 93.62 85 CYS A O 1
ATOM 663 N N . PRO A 1 86 ? 8.236 12.492 -14.270 1.00 91.38 86 PRO A N 1
ATOM 664 C CA . PRO A 1 86 ? 7.850 13.831 -13.846 1.00 91.38 86 PRO A CA 1
ATOM 665 C C . PRO A 1 86 ? 7.049 13.816 -12.534 1.00 91.38 86 PRO A C 1
ATOM 667 O O . PRO A 1 86 ? 6.239 12.920 -12.285 1.00 91.38 86 PRO A O 1
ATOM 670 N N . GLY A 1 87 ? 7.240 14.853 -11.713 1.00 88.62 87 GLY A N 1
ATOM 671 C CA . GLY A 1 87 ? 6.497 15.063 -10.468 1.00 88.62 87 GLY A CA 1
ATOM 672 C C . GLY A 1 87 ? 6.652 13.911 -9.470 1.00 88.62 87 GLY A C 1
ATOM 673 O O . GLY A 1 87 ? 7.761 13.498 -9.148 1.00 88.62 87 GLY A O 1
ATOM 674 N N . GLU A 1 88 ? 5.526 13.388 -8.975 1.00 90.31 88 GLU A N 1
ATOM 675 C CA . GLU A 1 88 ? 5.503 12.209 -8.094 1.00 90.31 88 GLU A CA 1
ATOM 676 C C . GLU A 1 88 ? 5.592 10.869 -8.849 1.00 90.31 88 GLU A C 1
ATOM 678 O O . GLU A 1 88 ? 5.458 9.814 -8.228 1.00 90.31 88 GLU A O 1
ATOM 683 N N . GLY A 1 89 ? 5.794 10.898 -10.171 1.00 93.62 89 GLY A N 1
ATOM 684 C CA . GLY A 1 89 ? 5.842 9.714 -11.019 1.00 93.62 89 GLY A CA 1
ATOM 685 C C . GLY A 1 89 ? 6.946 8.723 -10.642 1.00 93.62 89 GLY A C 1
ATOM 686 O O . GLY A 1 89 ? 7.956 9.072 -10.031 1.00 93.62 89 GLY A O 1
ATOM 687 N N . PHE A 1 90 ? 6.764 7.465 -11.034 1.00 94.19 90 PHE A N 1
ATOM 688 C CA . PHE A 1 90 ? 7.728 6.391 -10.786 1.00 94.19 90 PHE A CA 1
ATOM 689 C C . PHE A 1 90 ? 7.828 5.439 -11.981 1.00 94.19 90 PHE A C 1
ATOM 691 O O . PHE A 1 90 ? 6.914 5.356 -12.799 1.00 94.19 90 PHE A O 1
ATOM 698 N N . VAL A 1 91 ? 8.936 4.705 -12.085 1.00 96.00 91 VAL A N 1
ATOM 699 C CA . VAL A 1 91 ? 9.112 3.676 -13.119 1.00 96.00 91 VAL A CA 1
ATOM 700 C C . VAL A 1 91 ? 8.348 2.419 -12.704 1.00 96.00 91 VAL A C 1
ATOM 702 O O . VAL A 1 91 ? 8.564 1.889 -11.613 1.00 96.00 91 VAL A O 1
ATOM 705 N N . GLY A 1 92 ? 7.430 1.965 -13.553 1.00 94.31 92 GLY A N 1
ATOM 706 C CA . GLY A 1 92 ? 6.693 0.719 -13.363 1.00 94.31 92 GLY A CA 1
ATOM 707 C C . GLY A 1 92 ? 7.506 -0.516 -13.759 1.00 94.31 92 GLY A C 1
ATOM 708 O O . GLY A 1 92 ? 8.584 -0.423 -14.344 1.00 94.31 92 GLY A O 1
ATOM 709 N N . LYS A 1 93 ? 6.951 -1.701 -13.485 1.00 94.56 93 LYS A N 1
ATOM 710 C CA . LYS A 1 93 ? 7.543 -2.995 -13.877 1.00 94.56 93 LYS A CA 1
ATOM 711 C C . LYS A 1 93 ? 7.717 -3.161 -15.393 1.00 94.56 93 LYS A C 1
ATOM 713 O O . LYS A 1 93 ? 8.577 -3.907 -15.841 1.00 94.56 93 LYS A O 1
ATOM 718 N N . ASP A 1 94 ? 6.893 -2.478 -16.180 1.00 94.19 94 ASP A N 1
ATOM 719 C CA . ASP A 1 94 ? 6.952 -2.431 -17.644 1.00 94.19 94 ASP A CA 1
ATOM 720 C C . ASP A 1 94 ? 8.002 -1.439 -18.179 1.00 94.19 94 ASP A C 1
ATOM 722 O O . ASP A 1 94 ? 8.032 -1.153 -19.375 1.00 94.19 94 ASP A O 1
ATOM 726 N N . CYS A 1 95 ? 8.854 -0.901 -17.301 1.00 94.69 95 CYS A N 1
ATOM 727 C CA . CYS A 1 95 ? 9.855 0.112 -17.619 1.00 94.69 95 CYS A CA 1
ATOM 728 C C . CYS A 1 95 ? 9.256 1.346 -18.307 1.00 94.69 95 CYS A C 1
ATOM 730 O O . CYS A 1 95 ? 9.894 1.966 -19.153 1.00 94.69 95 CYS A O 1
ATOM 732 N N . GLN A 1 96 ? 8.024 1.703 -17.934 1.00 95.50 96 GLN A N 1
ATOM 733 C CA . GLN A 1 96 ? 7.355 2.938 -18.334 1.00 95.50 96 GLN A CA 1
ATOM 734 C C . GLN A 1 96 ? 7.154 3.835 -17.117 1.00 95.50 96 GLN A C 1
ATOM 736 O O . GLN A 1 96 ? 6.921 3.351 -16.006 1.00 95.50 96 GLN A O 1
ATOM 741 N N . CYS A 1 97 ? 7.204 5.150 -17.320 1.00 96.19 97 CYS A N 1
ATOM 742 C CA . CYS A 1 97 ? 6.852 6.088 -16.263 1.00 96.19 97 CYS A CA 1
ATOM 743 C C . CYS A 1 97 ? 5.342 6.072 -16.010 1.00 96.19 97 CYS A C 1
ATOM 745 O O . CYS A 1 97 ? 4.531 6.192 -16.931 1.00 96.19 97 CYS A O 1
ATOM 747 N N . LYS A 1 98 ? 4.986 5.933 -14.735 1.00 95.62 98 LYS A N 1
ATOM 748 C CA . LYS A 1 98 ? 3.630 5.943 -14.196 1.00 95.62 98 LYS A CA 1
ATOM 749 C C . LYS A 1 98 ? 3.437 7.228 -13.400 1.00 95.62 98 LYS A C 1
ATOM 751 O O . LYS A 1 98 ? 4.156 7.467 -12.432 1.00 95.62 98 LYS A O 1
ATOM 756 N N . CYS A 1 99 ? 2.480 8.049 -13.812 1.00 94.50 99 CYS A N 1
ATOM 757 C CA . CYS A 1 99 ? 2.186 9.351 -13.221 1.00 94.50 99 CYS A CA 1
ATOM 758 C C . CYS A 1 99 ? 0.778 9.393 -12.623 1.00 94.50 99 CYS A C 1
ATOM 760 O O . CYS A 1 99 ? -0.093 8.654 -13.091 1.00 94.50 99 CYS A O 1
ATOM 762 N N . PRO A 1 100 ? 0.538 10.257 -11.619 1.00 92.31 100 PRO A N 1
ATOM 763 C CA . PRO A 1 100 ? -0.780 10.398 -11.024 1.00 92.31 100 PRO A CA 1
ATOM 764 C C . PRO A 1 100 ? -1.792 10.945 -12.031 1.00 92.31 100 PRO A C 1
ATOM 766 O O . PRO A 1 100 ? -1.459 11.700 -12.952 1.00 92.31 100 PRO A O 1
ATOM 769 N N . THR A 1 101 ? -3.047 10.574 -11.821 1.00 85.88 101 THR A N 1
ATOM 770 C CA . THR A 1 101 ? -4.207 11.178 -12.477 1.00 85.88 101 THR A CA 1
ATOM 771 C C . THR A 1 101 ? -5.088 11.865 -11.432 1.00 85.88 101 THR A C 1
ATOM 773 O O . THR A 1 101 ? -4.907 11.695 -10.224 1.00 85.88 101 THR A O 1
ATOM 776 N N . ASN A 1 102 ? -6.086 12.608 -11.906 1.00 77.69 102 ASN A N 1
ATOM 777 C CA . ASN A 1 102 ? -7.142 13.149 -11.052 1.00 77.69 102 ASN A CA 1
ATOM 778 C C . ASN A 1 102 ? -8.344 12.194 -10.913 1.00 77.69 102 ASN A C 1
ATOM 780 O O . ASN A 1 102 ? -9.320 12.562 -10.264 1.00 77.69 102 ASN A O 1
ATOM 784 N N . ASP A 1 103 ? -8.302 11.003 -11.523 1.00 77.50 103 ASP A N 1
ATOM 785 C CA . ASP A 1 103 ? -9.386 10.018 -11.478 1.00 77.50 103 ASP A CA 1
ATOM 786 C C . ASP A 1 103 ? -9.180 9.055 -10.295 1.00 77.50 103 ASP A C 1
ATOM 788 O O . ASP A 1 103 ? -8.232 8.265 -10.305 1.00 77.50 103 ASP A O 1
ATOM 792 N N . PRO A 1 104 ? -10.064 9.064 -9.280 1.00 71.38 104 PRO A N 1
ATOM 793 C CA . PRO A 1 104 ? -9.968 8.154 -8.143 1.00 71.38 104 PRO A CA 1
ATOM 794 C C . PRO A 1 104 ? -10.073 6.667 -8.511 1.00 71.38 104 PRO A C 1
ATOM 796 O O . PRO A 1 104 ? -9.583 5.836 -7.753 1.00 71.38 104 PRO A O 1
ATOM 799 N N . ASN A 1 105 ? -10.714 6.321 -9.631 1.00 77.75 105 ASN A N 1
ATOM 800 C CA . ASN A 1 105 ? -10.870 4.934 -10.081 1.00 77.75 105 ASN A CA 1
ATOM 801 C C . ASN A 1 105 ? -9.725 4.479 -10.991 1.00 77.75 105 ASN A C 1
ATOM 803 O O . ASN A 1 105 ? -9.507 3.281 -11.159 1.00 77.75 105 ASN A O 1
ATOM 807 N N . ASN A 1 106 ? -8.993 5.426 -11.575 1.00 81.81 106 ASN A N 1
ATOM 808 C CA . ASN A 1 106 ? -7.838 5.154 -12.415 1.00 81.81 106 ASN A CA 1
ATOM 809 C C . ASN A 1 106 ? -6.680 6.087 -12.040 1.00 81.81 106 ASN A C 1
ATOM 811 O O . ASN A 1 106 ? -6.376 7.016 -12.787 1.00 81.81 106 ASN A O 1
ATOM 815 N N . PRO A 1 107 ? -6.025 5.862 -10.889 1.00 87.44 107 PRO A N 1
ATOM 816 C CA . PRO A 1 107 ? -5.094 6.814 -10.277 1.00 87.44 107 PRO A CA 1
ATOM 817 C C . PRO A 1 107 ? -3.737 6.921 -10.991 1.00 87.44 107 PRO A C 1
ATOM 819 O O . PRO A 1 107 ? -2.898 7.722 -10.576 1.00 87.44 107 PRO A O 1
ATOM 822 N N . ILE A 1 108 ? -3.482 6.099 -12.018 1.00 92.81 108 ILE A N 1
ATOM 823 C CA . ILE A 1 108 ? -2.208 6.032 -12.741 1.00 92.81 108 ILE A CA 1
ATOM 824 C C . ILE A 1 108 ? -2.425 6.126 -14.249 1.00 92.81 108 ILE A C 1
ATOM 826 O O . ILE A 1 108 ? -3.295 5.475 -14.814 1.00 92.81 108 ILE A O 1
ATOM 830 N N . GLN A 1 109 ? -1.536 6.858 -14.914 1.00 90.31 109 GLN A N 1
ATOM 831 C CA . GLN A 1 109 ? -1.404 6.883 -16.369 1.00 90.31 109 GLN A CA 1
ATOM 832 C C . GLN A 1 109 ? 0.061 6.773 -16.798 1.00 90.31 109 GLN A C 1
ATOM 834 O O . GLN A 1 109 ? 0.971 7.067 -16.019 1.00 90.31 109 GLN A O 1
ATOM 839 N N . ASN A 1 110 ? 0.292 6.382 -18.052 1.00 95.25 110 ASN A N 1
ATOM 840 C CA . ASN A 1 110 ? 1.622 6.465 -18.651 1.00 95.25 110 ASN A CA 1
ATOM 841 C C . ASN A 1 110 ? 1.996 7.928 -18.906 1.00 95.25 110 ASN A C 1
ATOM 843 O O . ASN A 1 110 ? 1.157 8.734 -19.302 1.00 95.25 110 ASN A O 1
ATOM 847 N N . CYS A 1 111 ? 3.266 8.255 -18.712 1.00 92.75 111 CYS A N 1
ATOM 848 C CA . CYS A 1 111 ? 3.808 9.584 -18.961 1.00 92.75 111 CYS A CA 1
ATOM 849 C C . CYS A 1 111 ? 5.223 9.493 -19.535 1.00 92.75 111 CYS A C 1
ATOM 851 O O . CYS A 1 111 ? 5.886 8.460 -19.434 1.00 92.75 111 CYS A O 1
ATOM 853 N N . VAL A 1 112 ? 5.688 10.579 -20.153 1.00 93.19 112 VAL A N 1
ATOM 854 C CA . VAL A 1 112 ? 7.030 10.639 -20.740 1.00 93.19 112 VAL A CA 1
ATOM 855 C C . VAL A 1 112 ? 8.051 10.881 -19.630 1.00 93.19 112 VAL A C 1
ATOM 857 O O . VAL A 1 112 ? 7.988 11.894 -18.935 1.00 93.19 112 VAL A O 1
ATOM 860 N N . GLY A 1 113 ? 8.974 9.935 -19.461 1.00 87.69 113 GLY A N 1
ATOM 861 C CA . GLY A 1 113 ? 10.159 10.089 -18.619 1.00 87.69 113 GLY A CA 1
ATOM 862 C C . GLY A 1 113 ? 11.370 10.552 -19.421 1.00 87.69 113 GLY A C 1
ATOM 863 O O . GLY A 1 113 ? 11.409 10.419 -20.644 1.00 87.69 113 GLY A O 1
ATOM 864 N N . THR A 1 114 ? 12.380 11.067 -18.729 1.00 87.69 114 THR A N 1
ATOM 865 C CA . THR A 1 114 ? 13.694 11.361 -19.312 1.00 87.69 114 THR A CA 1
ATOM 866 C C . THR A 1 114 ? 14.725 10.356 -18.815 1.00 87.69 114 THR A C 1
ATOM 868 O O . THR A 1 114 ? 14.609 9.829 -17.708 1.00 87.69 114 THR A O 1
ATOM 871 N N . ALA A 1 115 ? 15.740 10.055 -19.627 1.00 81.12 115 ALA A N 1
ATOM 872 C CA . ALA A 1 115 ? 16.849 9.220 -19.177 1.00 81.12 115 ALA A CA 1
ATOM 873 C C . ALA A 1 115 ? 17.526 9.895 -17.975 1.00 81.12 115 ALA A C 1
ATOM 875 O O . ALA A 1 115 ? 17.866 11.081 -18.034 1.00 81.12 115 ALA A O 1
ATOM 876 N N . ALA A 1 116 ? 17.685 9.163 -16.872 1.00 70.69 116 ALA A N 1
ATOM 877 C CA . ALA A 1 116 ? 18.374 9.707 -15.715 1.00 70.69 116 ALA A CA 1
ATOM 878 C C . ALA A 1 116 ? 19.863 9.844 -16.056 1.00 70.69 116 ALA A C 1
ATOM 880 O O . ALA A 1 116 ? 20.521 8.864 -16.404 1.00 70.69 116 ALA A O 1
ATOM 881 N N . SER A 1 117 ? 20.397 11.064 -15.967 1.00 49.88 117 SER A N 1
ATOM 882 C CA . SER A 1 117 ? 21.834 11.293 -16.106 1.00 49.88 117 SER A CA 1
ATOM 883 C C . SER A 1 117 ? 22.523 10.709 -14.873 1.00 49.88 117 SER A C 1
ATOM 885 O O . SER A 1 117 ? 22.324 11.183 -13.755 1.00 49.88 117 SER A O 1
ATOM 887 N N . THR A 1 118 ? 23.287 9.637 -15.065 1.00 45.31 118 THR A N 1
ATOM 888 C CA . THR A 1 118 ? 24.026 8.930 -14.016 1.00 45.31 118 THR A CA 1
ATOM 889 C C . THR A 1 118 ? 25.107 9.822 -13.411 1.00 45.31 118 THR A C 1
ATOM 891 O O . THR A 1 118 ? 26.230 9.862 -13.905 1.00 45.31 118 THR A O 1
ATOM 894 N N . THR A 1 119 ? 24.798 10.483 -12.297 1.00 39.31 119 THR A N 1
ATOM 895 C CA . THR A 1 119 ? 25.814 10.788 -11.285 1.00 39.31 119 THR A CA 1
ATOM 896 C C . THR A 1 119 ? 25.754 9.666 -10.260 1.00 39.31 119 THR A C 1
ATOM 898 O O . THR A 1 119 ? 24.963 9.680 -9.320 1.00 39.31 119 THR A O 1
ATOM 901 N N . THR A 1 120 ? 26.540 8.626 -10.516 1.00 42.94 120 THR A N 1
ATOM 902 C CA . THR A 1 120 ? 26.636 7.429 -9.685 1.00 42.94 120 THR A CA 1
ATOM 903 C C . THR A 1 120 ? 27.330 7.774 -8.368 1.00 42.94 120 THR A C 1
ATOM 905 O O . THR A 1 120 ? 28.548 7.675 -8.259 1.00 42.94 120 THR A O 1
ATOM 908 N N . THR A 1 121 ? 26.578 8.159 -7.340 1.00 37.91 121 THR A N 1
ATOM 909 C CA . THR A 1 121 ? 27.037 7.956 -5.961 1.00 37.91 121 THR A CA 1
ATOM 910 C C . THR A 1 121 ? 26.593 6.560 -5.560 1.00 37.91 121 THR A C 1
ATOM 912 O O . THR A 1 121 ? 25.436 6.333 -5.213 1.00 37.91 121 THR A O 1
ATOM 915 N N . ALA A 1 122 ? 27.512 5.604 -5.704 1.00 38.84 122 ALA A N 1
ATOM 916 C CA . ALA A 1 122 ? 27.319 4.236 -5.259 1.00 38.84 122 ALA A CA 1
ATOM 917 C C . ALA A 1 122 ? 26.947 4.239 -3.770 1.00 38.84 122 ALA A C 1
ATOM 919 O O . ALA A 1 122 ? 27.735 4.666 -2.924 1.00 38.84 122 ALA A O 1
ATOM 920 N N . ALA A 1 123 ? 25.738 3.774 -3.458 1.00 39.44 123 ALA A N 1
ATOM 921 C CA . ALA A 1 123 ? 25.399 3.392 -2.100 1.00 39.44 123 ALA A CA 1
ATOM 922 C C . ALA A 1 123 ? 26.336 2.241 -1.683 1.00 39.44 123 ALA A C 1
ATOM 924 O O . ALA A 1 123 ? 26.565 1.329 -2.486 1.00 39.44 123 ALA A O 1
ATOM 925 N N . PRO A 1 124 ? 26.908 2.274 -0.468 1.00 40.06 124 PRO A N 1
ATOM 926 C CA . PRO A 1 124 ? 27.760 1.195 0.008 1.00 40.06 124 PRO A CA 1
ATOM 927 C C . PRO A 1 124 ? 26.976 -0.128 0.039 1.00 40.06 124 PRO A C 1
ATOM 929 O O . PRO A 1 124 ? 25.781 -0.126 0.353 1.00 40.06 124 PRO A O 1
ATOM 932 N N . PRO A 1 125 ? 27.621 -1.270 -0.261 1.00 41.12 125 PRO A N 1
ATOM 933 C CA . PRO A 1 125 ? 27.003 -2.571 -0.091 1.00 41.12 125 PRO A CA 1
ATOM 934 C C . PRO A 1 125 ? 26.881 -2.840 1.409 1.00 41.12 125 PRO A C 1
ATOM 936 O O . PRO A 1 125 ? 27.829 -3.268 2.063 1.00 41.12 125 PRO A O 1
ATOM 939 N N . THR A 1 126 ? 25.706 -2.585 1.977 1.00 36.22 126 THR A N 1
ATOM 940 C CA . THR A 1 126 ? 25.391 -3.055 3.324 1.00 36.22 126 THR A CA 1
ATOM 941 C C . THR A 1 126 ? 25.072 -4.544 3.237 1.00 36.22 126 THR A C 1
ATOM 943 O O . THR A 1 126 ? 23.915 -4.951 3.176 1.00 36.22 126 THR A O 1
ATOM 946 N N . SER A 1 127 ? 26.107 -5.384 3.210 1.00 46.84 127 SER A N 1
ATOM 947 C CA . SER A 1 127 ? 25.974 -6.786 3.597 1.00 46.84 127 SER A CA 1
ATOM 948 C C . SER A 1 127 ? 25.686 -6.820 5.098 1.00 46.84 127 SER A C 1
ATOM 950 O O . SER A 1 127 ? 26.603 -6.800 5.921 1.00 46.84 127 SER A O 1
ATOM 952 N N . ALA A 1 128 ? 24.405 -6.791 5.463 1.00 33.41 128 ALA A N 1
ATOM 953 C CA . ALA A 1 128 ? 23.996 -7.012 6.839 1.00 33.41 128 ALA A CA 1
ATOM 954 C C . ALA A 1 128 ? 24.266 -8.484 7.212 1.00 33.41 128 ALA A C 1
ATOM 956 O O . ALA A 1 128 ? 23.881 -9.380 6.456 1.00 33.41 128 ALA A O 1
ATOM 957 N N . PRO A 1 129 ? 24.901 -8.759 8.363 1.00 44.25 129 PRO A N 1
ATOM 958 C CA . PRO A 1 129 ? 24.989 -10.108 8.892 1.00 44.25 129 PRO A CA 1
ATOM 959 C C . PRO A 1 129 ? 23.584 -10.556 9.309 1.00 44.25 129 PRO A C 1
ATOM 961 O O . PRO A 1 129 ? 22.918 -9.917 10.124 1.00 44.25 129 PRO A O 1
ATOM 964 N N . THR A 1 130 ? 23.120 -11.648 8.709 1.00 49.28 130 THR A N 1
ATOM 965 C CA . THR A 1 130 ? 21.803 -12.254 8.914 1.00 49.28 130 THR A CA 1
ATOM 966 C C . THR A 1 130 ? 21.662 -12.787 10.338 1.00 49.28 130 THR A C 1
ATOM 968 O O . THR A 1 130 ? 22.021 -13.929 10.628 1.00 49.28 130 THR A O 1
ATOM 971 N N . LYS A 1 131 ? 21.096 -11.980 11.238 1.00 54.19 131 LYS A N 1
ATOM 972 C CA . LYS A 1 131 ? 20.422 -12.496 12.433 1.00 54.19 131 LYS A CA 1
ATOM 973 C C . LYS A 1 131 ? 18.961 -12.744 12.049 1.00 54.19 131 LYS A C 1
ATOM 975 O O . LYS A 1 131 ? 18.106 -11.885 12.212 1.00 54.19 131 LYS A O 1
ATOM 980 N N . ASP A 1 132 ? 18.708 -13.901 11.446 1.00 66.06 132 ASP A N 1
ATOM 981 C CA . ASP A 1 132 ? 17.471 -14.225 10.710 1.00 66.06 132 ASP A CA 1
ATOM 982 C C . ASP A 1 132 ? 16.268 -14.604 11.609 1.00 66.06 132 ASP A C 1
ATOM 984 O O . ASP A 1 132 ? 15.275 -15.183 11.163 1.00 66.06 132 ASP A O 1
ATOM 988 N N . CYS A 1 133 ? 16.328 -14.265 12.901 1.00 73.62 133 CYS A N 1
ATOM 989 C CA . CYS A 1 133 ? 15.173 -14.340 13.783 1.00 73.62 133 CYS A CA 1
ATOM 990 C C . CYS A 1 133 ? 15.160 -13.212 14.812 1.00 73.62 133 CYS A C 1
ATOM 992 O O . CYS A 1 133 ? 15.974 -13.185 15.734 1.00 73.62 133 CYS A O 1
ATOM 994 N N . SER A 1 134 ? 14.193 -12.318 14.654 1.00 80.94 134 SER A N 1
ATOM 995 C CA . SER A 1 134 ? 13.809 -11.315 15.636 1.00 80.94 134 SER A CA 1
ATOM 996 C C . SER A 1 134 ? 12.314 -11.055 15.511 1.00 80.94 134 SER A C 1
ATOM 998 O O . SER A 1 134 ? 11.699 -11.330 14.472 1.00 80.94 134 SER A O 1
ATOM 1000 N N . ASP A 1 135 ? 11.729 -10.478 16.549 1.00 81.94 135 ASP A N 1
ATOM 1001 C CA . ASP A 1 135 ? 10.412 -9.869 16.427 1.00 81.94 135 ASP A CA 1
ATOM 1002 C C . ASP A 1 135 ? 10.480 -8.604 15.565 1.00 81.94 135 ASP A C 1
ATOM 1004 O O . ASP A 1 135 ? 11.374 -7.770 15.695 1.00 81.94 135 ASP A O 1
ATOM 1008 N N . MET A 1 136 ? 9.516 -8.466 14.663 1.00 75.25 136 MET A N 1
ATOM 1009 C CA . MET A 1 136 ? 9.340 -7.317 13.776 1.00 75.25 136 MET A CA 1
ATOM 1010 C C . MET A 1 136 ? 8.265 -6.352 14.283 1.00 75.25 136 MET A C 1
ATOM 1012 O O . MET A 1 136 ? 8.118 -5.271 13.722 1.00 75.25 136 MET A O 1
ATOM 1016 N N . ASN A 1 137 ? 7.527 -6.712 15.340 1.00 78.56 137 ASN A N 1
ATOM 1017 C CA . ASN A 1 137 ? 6.558 -5.838 15.996 1.00 78.56 137 ASN A CA 1
ATOM 1018 C C . ASN A 1 137 ? 6.875 -5.704 17.495 1.00 78.56 137 ASN A C 1
ATOM 1020 O O . ASN A 1 137 ? 7.217 -6.675 18.162 1.00 78.56 137 ASN A O 1
ATOM 1024 N N . MET A 1 138 ? 6.758 -4.495 18.055 1.00 79.62 138 MET A N 1
ATOM 1025 C CA . MET A 1 138 ? 7.088 -4.277 19.472 1.00 79.62 138 MET A CA 1
ATOM 1026 C C . MET A 1 138 ? 6.116 -4.991 20.425 1.00 79.62 138 MET A C 1
ATOM 1028 O O . MET A 1 138 ? 6.459 -5.273 21.569 1.00 79.62 138 MET A O 1
ATOM 1032 N N . TYR A 1 139 ? 4.896 -5.276 19.961 1.00 83.06 139 TYR A N 1
ATOM 1033 C CA . TYR A 1 139 ? 3.851 -5.927 20.749 1.00 83.06 139 TYR A CA 1
ATOM 1034 C C . TYR A 1 139 ? 3.897 -7.452 20.657 1.00 83.06 139 TYR A C 1
ATOM 1036 O O . TYR A 1 139 ? 3.054 -8.120 21.252 1.00 83.06 139 TYR A O 1
ATOM 1044 N N . CYS A 1 140 ? 4.888 -8.017 19.964 1.00 83.00 140 CYS A N 1
ATOM 1045 C CA . CYS A 1 140 ? 5.047 -9.459 19.835 1.00 83.00 140 CYS A CA 1
ATOM 1046 C C . CYS A 1 140 ? 5.062 -10.168 21.194 1.00 83.00 140 CYS A C 1
ATOM 1048 O O . CYS A 1 140 ? 4.351 -11.153 21.370 1.00 83.00 140 CYS A O 1
ATOM 1050 N N . SER A 1 141 ? 5.759 -9.630 22.196 1.00 88.44 141 SER A N 1
ATOM 1051 C CA . SER A 1 141 ? 5.788 -10.244 23.531 1.00 88.44 141 SER A CA 1
ATOM 1052 C C . SER A 1 141 ? 4.428 -10.191 24.224 1.00 88.44 141 SER A C 1
ATOM 1054 O O . SER A 1 141 ? 4.011 -11.158 24.859 1.00 88.44 141 SER A O 1
ATOM 1056 N N . TYR A 1 142 ? 3.707 -9.079 24.063 1.00 82.81 142 TYR A N 1
ATOM 1057 C CA . TYR A 1 142 ? 2.371 -8.913 24.624 1.00 82.81 142 TYR A CA 1
ATOM 1058 C C . TYR A 1 142 ? 1.384 -9.901 23.993 1.00 82.81 142 TYR A C 1
ATOM 1060 O O . TYR A 1 142 ? 0.728 -10.658 24.703 1.00 82.81 142 TYR A O 1
ATOM 1068 N N . TRP A 1 143 ? 1.320 -9.955 22.664 1.00 85.50 143 TRP A N 1
ATOM 1069 C CA . TRP A 1 143 ? 0.413 -10.851 21.951 1.00 85.50 143 TRP A CA 1
ATOM 1070 C C . TRP A 1 143 ? 0.778 -12.329 22.122 1.00 85.50 143 TRP A C 1
ATOM 1072 O O . TRP A 1 143 ? -0.113 -13.168 22.251 1.00 85.50 143 TRP A O 1
ATOM 1082 N N . ALA A 1 144 ? 2.067 -12.663 22.201 1.00 86.19 144 ALA A N 1
ATOM 1083 C CA . ALA A 1 144 ? 2.495 -14.015 22.544 1.00 86.19 144 ALA A CA 1
ATOM 1084 C C . ALA A 1 144 ? 1.987 -14.423 23.935 1.00 86.19 144 ALA A C 1
ATOM 1086 O O . ALA A 1 144 ? 1.419 -15.503 24.085 1.00 86.19 144 ALA A O 1
ATOM 1087 N N . GLY A 1 145 ? 2.079 -13.527 24.926 1.00 82.06 145 GLY A N 1
ATOM 1088 C CA . GLY A 1 145 ? 1.524 -13.741 26.267 1.00 82.06 145 GLY A CA 1
ATOM 1089 C C . GLY A 1 145 ? -0.005 -13.869 26.315 1.00 82.06 145 GLY A C 1
ATOM 1090 O O . GLY A 1 145 ? -0.539 -14.388 27.289 1.00 82.06 145 GLY A O 1
ATOM 1091 N N . GLN A 1 146 ? -0.713 -13.427 25.273 1.00 85.00 146 GLN A N 1
ATOM 1092 C CA . GLN A 1 146 ? -2.166 -13.575 25.126 1.00 85.00 146 GLN A CA 1
ATOM 1093 C C . GLN A 1 146 ? -2.570 -14.805 24.284 1.00 85.00 146 GLN A C 1
ATOM 1095 O O . GLN A 1 146 ? -3.750 -14.984 23.999 1.00 85.00 146 GLN A O 1
ATOM 1100 N N . GLY A 1 147 ? -1.616 -15.651 23.872 1.00 80.31 147 GLY A N 1
ATOM 1101 C CA . GLY A 1 147 ? -1.897 -16.884 23.124 1.00 80.31 147 GLY A CA 1
ATOM 1102 C C . GLY A 1 147 ? -2.093 -16.700 21.614 1.00 80.31 147 GLY A C 1
ATOM 1103 O O . GLY A 1 147 ? -2.567 -17.609 20.933 1.00 80.31 147 GLY A O 1
ATOM 1104 N N . TYR A 1 148 ? -1.706 -15.553 21.047 1.00 81.12 148 TYR A N 1
ATOM 1105 C CA . TYR A 1 148 ? -1.873 -15.302 19.610 1.00 81.12 148 TYR A CA 1
ATOM 1106 C C . TYR A 1 148 ? -0.871 -16.051 18.720 1.00 81.12 148 TYR A C 1
ATOM 1108 O O . TYR A 1 148 ? -1.022 -16.039 17.502 1.00 81.12 148 TYR A O 1
ATOM 1116 N N . CYS A 1 149 ? 0.142 -16.713 19.283 1.00 78.44 149 CYS A N 1
ATOM 1117 C CA . CYS A 1 149 ? 1.156 -17.419 18.493 1.00 78.44 149 CYS A CA 1
ATOM 1118 C C . CYS A 1 149 ? 0.602 -18.579 17.658 1.00 78.44 149 CYS A C 1
ATOM 1120 O O . CYS A 1 149 ? 1.143 -18.857 16.594 1.00 78.44 149 CYS A O 1
ATOM 1122 N N . GLU A 1 150 ? -0.481 -19.214 18.107 1.00 70.50 150 GLU A N 1
ATOM 1123 C CA . GLU A 1 150 ? -1.109 -20.350 17.414 1.00 70.50 150 GLU A CA 1
ATOM 1124 C C . GLU A 1 150 ? -2.344 -19.938 16.601 1.00 70.50 150 GLU A C 1
ATOM 1126 O O . GLU A 1 150 ? -2.807 -20.672 15.734 1.00 70.50 150 GLU A O 1
ATOM 1131 N N . THR A 1 151 ? -2.893 -18.751 16.873 1.00 66.25 151 THR A N 1
ATOM 1132 C CA . THR A 1 151 ? -4.172 -18.291 16.307 1.00 66.25 151 THR A CA 1
ATOM 1133 C C . THR A 1 151 ? -4.023 -17.105 15.357 1.00 66.25 151 THR A C 1
ATOM 1135 O O . THR A 1 151 ? -4.943 -16.801 14.598 1.00 66.25 151 THR A O 1
ATOM 1138 N N . SER A 1 152 ? -2.869 -16.432 15.359 1.00 68.69 152 SER A N 1
ATOM 1139 C CA . SER A 1 152 ? -2.605 -15.259 14.531 1.00 68.69 152 SER A CA 1
ATOM 1140 C C . SER A 1 152 ? -1.467 -15.507 13.549 1.00 68.69 152 SER A C 1
ATOM 1142 O O . SER A 1 152 ? -0.286 -15.535 13.894 1.00 68.69 152 SER A O 1
ATOM 1144 N N . ARG A 1 153 ? -1.825 -15.543 12.265 1.00 67.06 153 ARG A N 1
ATOM 1145 C CA . ARG A 1 153 ? -0.880 -15.544 11.136 1.00 67.06 153 ARG A CA 1
ATOM 1146 C C . ARG A 1 153 ? 0.140 -14.400 11.189 1.00 67.06 153 ARG A C 1
ATOM 1148 O O . ARG A 1 153 ? 1.260 -14.545 10.711 1.00 67.06 153 ARG A O 1
ATOM 1155 N N . TYR A 1 154 ? -0.247 -13.258 11.763 1.00 70.06 154 TYR A N 1
ATOM 1156 C CA . TYR A 1 154 ? 0.640 -12.109 11.926 1.00 70.06 154 TYR A CA 1
ATOM 1157 C C . TYR A 1 154 ? 1.757 -12.435 12.919 1.00 70.06 154 TYR A C 1
ATOM 1159 O O . TYR A 1 154 ? 2.921 -12.142 12.662 1.00 70.06 154 TYR A O 1
ATOM 1167 N N . MET A 1 155 ? 1.415 -13.117 14.014 1.00 80.69 155 MET A N 1
ATOM 1168 C CA . MET A 1 155 ? 2.381 -13.542 15.023 1.00 80.69 155 MET A CA 1
ATOM 1169 C C . MET A 1 155 ? 3.399 -14.531 14.454 1.00 80.69 155 MET A C 1
ATOM 1171 O O . MET A 1 155 ? 4.598 -14.363 14.649 1.00 80.69 155 MET A O 1
ATOM 1175 N N . MET A 1 156 ? 2.948 -15.514 13.676 1.00 71.56 156 MET A N 1
ATOM 1176 C CA . MET A 1 156 ? 3.843 -16.510 13.074 1.00 71.56 156 MET A CA 1
ATOM 1177 C C . MET A 1 156 ? 4.813 -15.896 12.047 1.00 71.56 156 MET A C 1
ATOM 1179 O O . MET A 1 156 ? 5.919 -16.394 11.847 1.00 71.56 156 MET A O 1
ATOM 1183 N N . MET A 1 157 ? 4.421 -14.802 11.389 1.00 70.38 157 MET A N 1
ATOM 1184 C CA . MET A 1 157 ? 5.238 -14.160 10.358 1.00 70.38 157 MET A CA 1
ATOM 1185 C C . MET A 1 157 ? 6.180 -13.091 10.921 1.00 70.38 157 MET A C 1
ATOM 1187 O O . MET A 1 157 ? 7.335 -13.002 10.498 1.00 70.38 157 MET A O 1
ATOM 1191 N N . TYR A 1 158 ? 5.693 -12.298 11.875 1.00 74.81 158 TYR A N 1
ATOM 1192 C CA . TYR A 1 158 ? 6.351 -11.076 12.338 1.00 74.81 158 TYR A CA 1
ATOM 1193 C C . TYR A 1 158 ? 6.787 -11.129 13.803 1.00 74.81 158 TYR A C 1
ATOM 1195 O O . TYR A 1 158 ? 7.471 -10.217 14.243 1.00 74.81 158 TYR A O 1
ATOM 1203 N N . CYS A 1 159 ? 6.437 -12.167 14.562 1.00 84.69 159 CYS A N 1
ATOM 1204 C CA . CYS A 1 159 ? 6.752 -12.283 15.989 1.00 84.69 159 CYS A CA 1
ATOM 1205 C C . CYS A 1 159 ? 7.506 -13.571 16.303 1.00 84.69 159 CYS A C 1
ATOM 1207 O O . CYS A 1 159 ? 7.131 -14.349 17.184 1.00 84.69 159 CYS A O 1
ATOM 1209 N N . LYS A 1 160 ? 8.560 -13.821 15.522 1.00 82.31 160 LYS A N 1
ATOM 1210 C CA . LYS A 1 160 ? 9.257 -15.104 15.515 1.00 82.31 160 LYS A CA 1
ATOM 1211 C C . LYS A 1 160 ? 9.988 -15.414 16.820 1.00 82.31 160 LYS A C 1
ATOM 1213 O O . LYS A 1 160 ? 10.064 -16.578 17.211 1.00 82.31 160 LYS A O 1
ATOM 1218 N N . GLU A 1 161 ? 10.506 -14.396 17.495 1.00 86.44 161 GLU A N 1
ATOM 1219 C CA . GLU A 1 161 ? 11.237 -14.544 18.750 1.00 86.44 161 GLU A CA 1
ATOM 1220 C C . GLU A 1 161 ? 10.263 -14.738 19.915 1.00 86.44 161 GLU A C 1
ATOM 1222 O O . GLU A 1 161 ? 10.354 -15.737 20.632 1.00 86.44 161 GLU A O 1
ATOM 1227 N N . SER A 1 162 ? 9.250 -13.874 20.031 1.00 87.12 162 SER A N 1
ATOM 1228 C CA . SER A 1 162 ? 8.213 -13.991 21.063 1.00 87.12 162 SER A CA 1
ATOM 1229 C C . SER A 1 162 ? 7.382 -15.268 20.931 1.00 87.12 162 SER A C 1
ATOM 1231 O O . SER A 1 162 ? 6.990 -15.841 21.947 1.00 87.12 162 SER A O 1
ATOM 1233 N N . CYS A 1 163 ? 7.158 -15.764 19.709 1.00 84.69 163 CYS A N 1
ATOM 1234 C CA . CYS A 1 163 ? 6.510 -17.058 19.478 1.00 84.69 163 CYS A CA 1
ATOM 1235 C C . CYS A 1 163 ? 7.462 -18.252 19.490 1.00 84.69 163 CYS A C 1
ATOM 1237 O O . CYS A 1 163 ? 7.018 -19.378 19.279 1.00 84.69 163 CYS A O 1
ATOM 1239 N N . ARG A 1 164 ? 8.756 -18.038 19.764 1.00 82.56 164 ARG A N 1
ATOM 1240 C CA . ARG A 1 164 ? 9.778 -19.092 19.873 1.00 82.56 164 ARG A CA 1
ATOM 1241 C C . ARG A 1 164 ? 9.891 -19.976 18.625 1.00 82.56 164 ARG A C 1
ATOM 1243 O O . ARG A 1 164 ? 10.238 -21.150 18.714 1.00 82.56 164 ARG A O 1
ATOM 1250 N N . ILE A 1 165 ? 9.653 -19.400 17.451 1.00 74.69 165 ILE A N 1
ATOM 1251 C CA . ILE A 1 165 ? 9.718 -20.083 16.150 1.00 74.69 165 ILE A CA 1
ATOM 1252 C C . ILE A 1 165 ? 11.026 -19.790 15.394 1.00 74.69 165 ILE A C 1
ATOM 1254 O O . ILE A 1 165 ? 11.144 -20.115 14.219 1.00 74.69 165 ILE A O 1
ATOM 1258 N N . CYS A 1 166 ? 12.041 -19.235 16.068 1.00 71.25 166 CYS A N 1
ATOM 1259 C CA . CYS A 1 166 ? 13.354 -18.933 15.481 1.00 71.25 166 CYS A CA 1
ATOM 1260 C C . CYS A 1 166 ? 14.112 -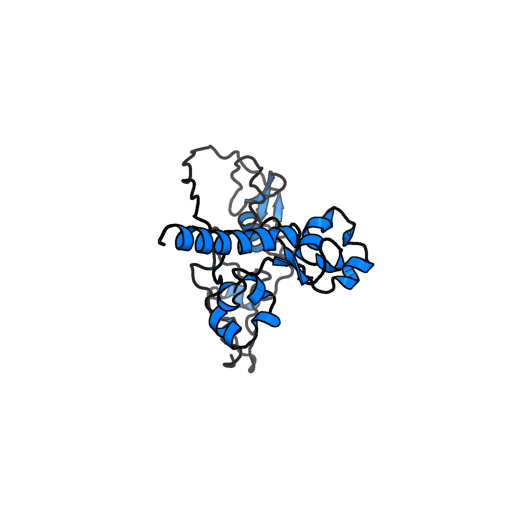20.138 14.922 1.00 71.25 166 CYS A C 1
ATOM 1262 O O . CYS A 1 166 ? 14.786 -20.019 13.906 1.00 71.25 166 CYS A O 1
ATOM 1264 N N . ASN A 1 167 ? 14.003 -21.284 15.593 1.00 65.94 167 ASN A N 1
ATOM 1265 C CA . ASN A 1 167 ? 14.671 -22.529 15.209 1.00 65.94 167 ASN A CA 1
ATOM 1266 C C . ASN A 1 167 ? 13.671 -23.578 14.717 1.00 65.94 167 ASN A C 1
ATOM 1268 O O . ASN A 1 167 ? 14.021 -24.747 14.554 1.00 65.94 167 ASN A O 1
ATOM 1272 N N . ALA A 1 168 ? 12.414 -23.180 14.507 1.00 56.22 168 ALA A N 1
ATOM 1273 C CA . ALA A 1 168 ? 11.458 -24.041 13.850 1.00 56.22 168 ALA A CA 1
ATOM 1274 C C . ALA A 1 168 ? 11.899 -24.133 12.389 1.00 56.22 168 ALA A C 1
ATOM 1276 O O . ALA A 1 168 ? 11.678 -23.207 11.608 1.00 56.22 168 ALA A O 1
ATOM 1277 N N . ALA A 1 169 ? 12.545 -25.243 12.018 1.00 55.38 169 ALA A N 1
ATOM 1278 C CA . ALA A 1 169 ? 12.570 -25.664 10.625 1.00 55.38 169 ALA A CA 1
ATOM 1279 C C . ALA A 1 169 ? 11.156 -25.453 10.075 1.00 55.38 169 ALA A C 1
ATOM 1281 O O . ALA A 1 169 ? 10.195 -25.873 10.729 1.00 55.38 169 ALA A O 1
ATOM 1282 N N . LYS A 1 170 ? 11.030 -24.685 8.981 1.00 67.69 170 LYS A N 1
ATOM 1283 C CA . LYS A 1 170 ? 9.734 -24.162 8.527 1.00 67.69 170 LYS A CA 1
ATOM 1284 C C . LYS A 1 170 ? 8.790 -25.352 8.440 1.00 67.69 170 LYS A C 1
ATOM 1286 O O . LYS A 1 170 ? 9.033 -26.261 7.654 1.00 67.69 170 LYS A O 1
ATOM 1291 N N . ARG A 1 171 ? 7.780 -25.404 9.304 1.00 69.69 171 ARG A N 1
ATOM 1292 C CA . ARG A 1 171 ? 6.818 -26.496 9.271 1.00 69.69 171 ARG A CA 1
ATOM 1293 C C . ARG A 1 171 ? 5.952 -26.265 8.043 1.00 69.69 171 ARG A C 1
ATOM 1295 O O . ARG A 1 171 ? 5.417 -25.173 7.865 1.00 69.69 171 ARG A O 1
ATOM 1302 N N . CYS A 1 172 ? 5.881 -27.256 7.170 1.00 76.25 172 CYS A N 1
ATOM 1303 C CA . CYS A 1 172 ? 5.022 -27.200 6.005 1.00 76.25 172 CYS A CA 1
ATOM 1304 C C . CYS A 1 172 ? 3.564 -27.159 6.468 1.00 76.25 172 CYS A C 1
ATOM 1306 O O . CYS A 1 172 ? 3.040 -28.154 6.966 1.00 76.25 172 CYS A O 1
ATOM 1308 N N . GLU A 1 173 ? 2.923 -26.006 6.327 1.00 76.44 173 GLU A N 1
ATOM 1309 C CA . GLU A 1 173 ? 1.521 -25.784 6.670 1.00 76.44 173 GLU A CA 1
ATOM 1310 C C . GLU A 1 173 ? 0.885 -24.858 5.632 1.00 76.44 173 GLU A C 1
ATOM 1312 O O . GLU A 1 173 ? 1.570 -24.101 4.936 1.00 76.44 173 GLU A O 1
ATOM 1317 N N . ASP A 1 174 ? -0.437 -24.925 5.518 1.00 80.62 174 ASP A N 1
ATOM 1318 C CA . ASP A 1 174 ? -1.194 -24.004 4.681 1.00 80.62 174 ASP A CA 1
ATOM 1319 C C . ASP A 1 174 ? -1.409 -22.681 5.423 1.00 80.62 174 ASP A C 1
ATOM 1321 O O . ASP A 1 174 ? -2.185 -22.590 6.369 1.00 80.62 174 ASP A O 1
ATOM 1325 N N . MET A 1 175 ? -0.712 -21.640 4.973 1.00 71.19 175 MET A N 1
ATOM 1326 C CA . MET A 1 175 ? -0.791 -20.272 5.502 1.00 71.19 175 MET A CA 1
ATOM 1327 C C . MET A 1 175 ? -1.900 -19.430 4.840 1.00 71.19 175 MET A C 1
ATOM 1329 O O . MET A 1 175 ? -2.203 -18.311 5.265 1.00 71.19 175 MET A O 1
ATOM 1333 N N . GLY A 1 176 ? -2.477 -19.939 3.753 1.00 73.06 176 GLY A N 1
ATOM 1334 C CA . GLY A 1 176 ? -3.520 -19.324 2.950 1.00 73.06 176 GLY A CA 1
ATOM 1335 C C . GLY A 1 176 ? -4.907 -19.687 3.458 1.00 73.06 176 GLY A C 1
ATOM 1336 O O . GLY A 1 176 ? -5.179 -20.805 3.886 1.00 73.06 176 GLY A O 1
ATOM 1337 N N . GLN A 1 177 ? -5.831 -18.735 3.369 1.00 76.81 177 GLN A N 1
ATOM 1338 C CA . GLN A 1 177 ? -7.236 -19.033 3.620 1.00 76.81 177 GLN A CA 1
ATOM 1339 C C . GLN A 1 177 ? -7.814 -19.820 2.444 1.00 76.81 177 GLN A C 1
ATOM 1341 O O . GLN A 1 177 ? -7.517 -19.534 1.285 1.00 76.81 177 GLN A O 1
ATOM 1346 N N . SER A 1 178 ? -8.697 -20.774 2.739 1.00 86.38 178 SER A N 1
ATOM 1347 C CA . SER A 1 178 ? -9.444 -21.527 1.722 1.00 86.38 178 SER A CA 1
ATOM 1348 C C . SER A 1 178 ? -8.569 -22.324 0.740 1.00 86.38 178 SER A C 1
ATOM 1350 O O . SER A 1 178 ? -8.973 -22.532 -0.404 1.00 86.38 178 SER A O 1
ATOM 1352 N N . CYS A 1 179 ? -7.397 -22.809 1.170 1.00 86.81 179 CYS A N 1
ATOM 1353 C CA . CYS A 1 179 ? -6.506 -23.605 0.318 1.00 86.81 179 CYS A CA 1
ATOM 1354 C C . CYS A 1 179 ? -7.207 -24.811 -0.322 1.00 86.81 179 CYS A C 1
ATOM 1356 O O . CYS A 1 179 ? -7.001 -25.061 -1.507 1.00 86.81 179 CYS A O 1
ATOM 1358 N N . GLY A 1 180 ? -8.120 -25.483 0.391 1.00 91.50 180 GLY A N 1
ATOM 1359 C CA . GLY A 1 180 ? -8.930 -26.566 -0.181 1.00 91.50 180 GLY A CA 1
ATOM 1360 C C . GLY A 1 180 ? -9.792 -26.124 -1.373 1.00 91.50 180 GLY A C 1
ATOM 1361 O O . GLY A 1 180 ? -9.840 -26.808 -2.391 1.00 91.50 180 GLY A O 1
ATOM 1362 N N . LEU A 1 181 ? -10.414 -24.941 -1.305 1.00 91.00 181 LEU A N 1
ATOM 1363 C CA . LEU A 1 181 ? -11.202 -24.390 -2.415 1.00 91.00 181 LEU A CA 1
ATOM 1364 C C . LEU A 1 181 ? -10.307 -23.987 -3.595 1.00 91.00 181 LEU A C 1
ATOM 1366 O O . LEU A 1 181 ? -10.666 -24.204 -4.751 1.00 91.00 181 LEU A O 1
ATOM 1370 N N . LEU A 1 182 ? -9.132 -23.418 -3.314 1.00 88.62 182 LEU A N 1
ATOM 1371 C CA . LEU A 1 182 ? -8.155 -23.044 -4.340 1.00 88.62 182 LEU A CA 1
ATOM 1372 C C . LEU A 1 182 ? -7.589 -24.279 -5.054 1.00 88.62 182 LEU A C 1
ATOM 1374 O O . LEU A 1 182 ? -7.464 -24.280 -6.279 1.00 88.62 182 LEU A O 1
ATOM 1378 N N . GLN A 1 183 ? -7.327 -25.355 -4.315 1.00 92.88 183 GLN A N 1
ATOM 1379 C CA . GLN A 1 183 ? -6.931 -26.642 -4.878 1.00 92.88 183 GLN A CA 1
ATOM 1380 C C . GLN A 1 183 ? -8.028 -27.237 -5.757 1.00 92.88 183 GLN 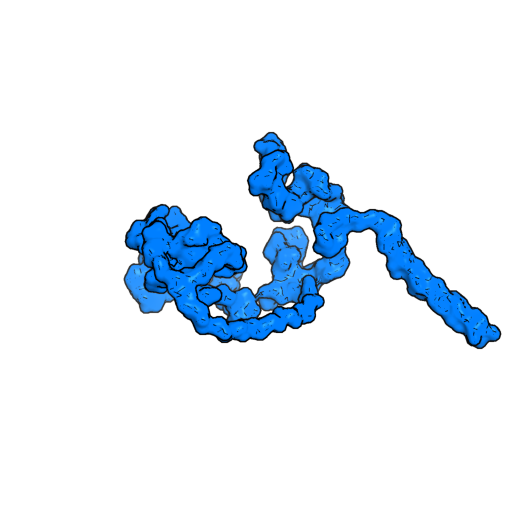A C 1
ATOM 1382 O O . GLN A 1 183 ? -7.753 -27.589 -6.901 1.00 92.88 183 GLN A O 1
ATOM 1387 N N . GLN A 1 184 ? -9.270 -27.296 -5.266 1.00 93.44 184 GLN A N 1
ATOM 1388 C CA . GLN A 1 184 ? -10.410 -27.813 -6.032 1.00 93.44 184 GLN A CA 1
ATOM 1389 C C . GLN A 1 184 ? -10.648 -27.032 -7.330 1.00 93.44 184 GLN A C 1
ATOM 1391 O O . GLN A 1 184 ? -11.049 -27.609 -8.336 1.00 93.44 184 GLN A O 1
ATOM 1396 N N . ARG A 1 185 ? -10.363 -25.725 -7.335 1.00 92.06 185 ARG A N 1
ATOM 1397 C CA . ARG A 1 185 ? -10.438 -24.874 -8.532 1.00 92.06 185 ARG A CA 1
ATOM 1398 C C . ARG A 1 185 ? -9.190 -24.933 -9.426 1.00 92.06 185 ARG A C 1
ATOM 1400 O O . ARG A 1 185 ? -9.111 -24.186 -10.396 1.00 92.06 185 ARG A O 1
ATOM 1407 N N . GLY A 1 186 ? -8.221 -25.794 -9.114 1.00 91.88 186 GLY A N 1
ATOM 1408 C CA . GLY A 1 186 ? -7.051 -26.062 -9.954 1.00 91.88 186 GLY A CA 1
ATOM 1409 C C . GLY A 1 186 ? -5.902 -25.059 -9.828 1.00 91.88 186 GLY A C 1
ATOM 1410 O O . GLY A 1 186 ? -4.944 -25.137 -10.596 1.00 91.88 186 GLY A O 1
ATOM 1411 N N . PHE A 1 187 ? -5.931 -24.136 -8.860 1.00 92.88 187 PHE A N 1
ATOM 1412 C CA . PHE A 1 187 ? -4.902 -23.093 -8.741 1.00 92.88 187 PHE A CA 1
ATOM 1413 C C . PHE A 1 187 ? -3.502 -23.647 -8.434 1.00 92.88 187 PHE A C 1
ATOM 1415 O O . PHE A 1 187 ? -2.511 -23.017 -8.799 1.00 92.88 187 PHE A O 1
ATOM 1422 N N . CYS A 1 188 ? -3.407 -24.835 -7.827 1.00 92.31 188 CYS A N 1
ATOM 1423 C CA . CYS A 1 188 ? -2.134 -25.512 -7.561 1.00 92.31 188 CYS A CA 1
ATOM 1424 C C . CYS A 1 188 ? -1.352 -25.857 -8.842 1.00 92.31 188 CYS A C 1
ATOM 1426 O O . CYS A 1 188 ? -0.129 -25.973 -8.803 1.00 92.31 188 CYS A O 1
ATOM 1428 N N . SER A 1 189 ? -2.043 -26.009 -9.975 1.00 90.69 189 SER A N 1
ATOM 1429 C CA . SER A 1 189 ? -1.453 -26.442 -11.249 1.00 90.69 189 SER A CA 1
ATOM 1430 C C . SER A 1 189 ? -1.231 -25.294 -12.237 1.00 90.69 189 SER A C 1
ATOM 1432 O O . SER A 1 189 ? -0.651 -25.499 -13.301 1.00 90.69 189 SER A O 1
ATOM 1434 N N . VAL A 1 190 ? -1.673 -24.077 -11.910 1.00 89.00 190 VAL A N 1
ATOM 1435 C CA . VAL A 1 190 ? -1.513 -22.909 -12.781 1.00 89.00 190 VAL A CA 1
ATOM 1436 C C . VAL A 1 190 ? -0.162 -22.252 -12.504 1.00 89.00 190 VAL A C 1
ATOM 1438 O O . VAL A 1 190 ? 0.066 -21.719 -11.419 1.00 89.00 190 VAL A O 1
ATOM 1441 N N . ASN A 1 191 ? 0.716 -22.211 -13.512 1.00 84.44 191 ASN A N 1
ATOM 1442 C CA . ASN A 1 191 ? 2.058 -21.619 -13.392 1.00 84.44 191 ASN A CA 1
ATOM 1443 C C . ASN A 1 191 ? 2.045 -20.187 -12.844 1.00 84.44 191 ASN A C 1
ATOM 1445 O O . ASN A 1 191 ? 2.901 -19.834 -12.037 1.00 84.44 191 ASN A O 1
ATOM 1449 N N . PHE A 1 192 ? 1.050 -19.385 -13.230 1.00 85.50 192 PHE A N 1
ATOM 1450 C CA . PHE A 1 192 ? 0.882 -18.018 -12.733 1.00 85.50 192 PHE A CA 1
ATOM 1451 C C . PHE A 1 192 ? 0.738 -17.950 -11.201 1.00 85.50 192 PHE A C 1
ATOM 1453 O O . PHE A 1 192 ? 1.275 -17.044 -10.571 1.00 85.50 192 PHE A O 1
ATOM 1460 N N . PHE A 1 193 ? 0.066 -18.928 -10.587 1.00 85.75 193 PHE A N 1
ATOM 1461 C CA . PHE A 1 193 ? -0.183 -18.961 -9.144 1.00 85.75 193 PHE A CA 1
ATOM 1462 C C . PHE A 1 193 ? 0.788 -19.857 -8.373 1.00 85.75 193 PHE A C 1
ATOM 1464 O O . PHE A 1 193 ? 0.727 -19.882 -7.148 1.00 85.75 193 PHE A O 1
ATOM 1471 N N . ARG A 1 194 ? 1.710 -20.557 -9.045 1.00 84.44 194 ARG A N 1
ATOM 1472 C CA . ARG A 1 194 ? 2.598 -21.555 -8.427 1.00 84.44 194 ARG A CA 1
ATOM 1473 C C . ARG A 1 194 ? 3.344 -21.024 -7.203 1.00 84.44 194 ARG A C 1
ATOM 1475 O O . ARG A 1 194 ? 3.302 -21.657 -6.158 1.00 84.44 194 ARG A O 1
ATOM 1482 N N . ASN A 1 195 ? 3.954 -19.840 -7.298 1.00 77.88 195 ASN A N 1
ATOM 1483 C CA . ASN A 1 195 ? 4.694 -19.240 -6.179 1.00 77.88 195 ASN A CA 1
ATOM 1484 C C . ASN A 1 195 ? 3.773 -18.878 -5.008 1.00 77.88 195 ASN A C 1
ATOM 1486 O O . ASN A 1 195 ? 4.113 -19.105 -3.850 1.00 77.88 195 ASN A O 1
ATOM 1490 N N . TYR A 1 196 ? 2.587 -18.342 -5.308 1.00 80.12 196 TYR A N 1
ATOM 1491 C CA . TYR A 1 196 ? 1.592 -18.032 -4.287 1.00 80.12 196 TYR A CA 1
ATOM 1492 C C . TYR A 1 196 ? 1.113 -19.310 -3.593 1.00 80.12 196 TYR A C 1
ATOM 1494 O O . TYR A 1 196 ? 1.080 -19.365 -2.366 1.00 80.12 196 TYR A O 1
ATOM 1502 N N . MET A 1 197 ? 0.787 -20.345 -4.368 1.00 87.06 197 MET A N 1
ATOM 1503 C CA . MET A 1 197 ? 0.298 -21.622 -3.855 1.00 87.06 197 MET A CA 1
ATOM 1504 C C . MET A 1 197 ? 1.380 -22.376 -3.083 1.00 87.06 197 MET A C 1
ATOM 1506 O O . MET A 1 197 ? 1.075 -22.972 -2.062 1.00 87.06 197 MET A O 1
ATOM 1510 N N . GLN A 1 198 ? 2.645 -22.287 -3.485 1.00 84.00 198 GLN A N 1
ATOM 1511 C CA . GLN A 1 198 ? 3.759 -22.867 -2.735 1.00 84.00 198 GLN A CA 1
ATOM 1512 C C . GLN A 1 198 ? 4.019 -22.140 -1.410 1.00 84.00 198 GLN A C 1
ATOM 1514 O O . GLN A 1 198 ? 4.390 -22.780 -0.435 1.00 84.00 198 GLN A O 1
ATOM 1519 N N . ALA A 1 199 ? 3.815 -20.822 -1.346 1.00 75.75 199 ALA A N 1
ATOM 1520 C CA . ALA A 1 199 ? 4.024 -20.052 -0.119 1.00 75.75 199 ALA A CA 1
ATOM 1521 C C . ALA A 1 199 ? 2.830 -20.101 0.848 1.00 75.75 199 ALA A C 1
ATOM 1523 O O . ALA A 1 199 ? 3.012 -19.954 2.053 1.00 75.75 199 ALA A O 1
ATOM 1524 N N . ASN A 1 200 ? 1.611 -20.267 0.327 1.00 80.00 200 ASN A N 1
ATOM 1525 C CA . ASN A 1 200 ? 0.386 -20.133 1.116 1.00 80.00 200 ASN A CA 1
ATOM 1526 C C . ASN A 1 200 ? -0.406 -21.435 1.223 1.00 80.00 200 ASN A C 1
ATOM 1528 O O . ASN A 1 200 ? -1.072 -21.648 2.219 1.00 80.00 200 ASN A O 1
ATOM 1532 N N . CYS A 1 201 ? -0.345 -22.319 0.239 1.00 89.88 201 CYS A N 1
ATOM 1533 C CA . CYS A 1 201 ? -1.107 -23.566 0.224 1.00 89.88 201 CYS A CA 1
ATOM 1534 C C . CYS A 1 201 ? -0.177 -24.762 0.006 1.00 89.88 201 CYS A C 1
ATOM 1536 O O . CYS A 1 201 ? -0.491 -25.672 -0.759 1.00 89.88 201 CYS A O 1
ATOM 1538 N N . ALA A 1 202 ? 1.008 -24.710 0.624 1.00 86.88 202 ALA A N 1
ATOM 1539 C CA . ALA A 1 202 ? 2.103 -25.643 0.400 1.00 86.88 202 ALA A CA 1
ATOM 1540 C C . ALA A 1 202 ? 1.682 -27.100 0.639 1.00 86.88 202 ALA A C 1
ATOM 1542 O O . ALA A 1 202 ? 1.963 -27.974 -0.183 1.00 86.88 202 ALA A O 1
ATOM 1543 N N . ALA A 1 203 ? 0.975 -27.338 1.744 1.00 87.81 203 ALA A N 1
ATOM 1544 C CA . ALA A 1 203 ? 0.543 -28.661 2.156 1.00 87.81 203 ALA A CA 1
ATOM 1545 C C . ALA A 1 203 ? -0.662 -29.132 1.335 1.00 87.81 203 ALA A C 1
ATOM 1547 O O . ALA A 1 203 ? -0.633 -30.229 0.777 1.00 87.81 203 ALA A O 1
ATOM 1548 N N . THR A 1 204 ? -1.685 -28.287 1.177 1.00 92.50 204 THR A N 1
ATOM 1549 C CA . THR A 1 204 ? -2.867 -28.602 0.370 1.00 92.50 204 THR A CA 1
ATOM 1550 C C . THR A 1 204 ? -2.476 -28.879 -1.084 1.00 92.50 204 THR A C 1
ATOM 1552 O O . THR A 1 204 ? -2.926 -29.859 -1.666 1.00 92.50 204 THR A O 1
ATOM 1555 N N . CYS A 1 205 ? -1.615 -28.063 -1.693 1.00 91.81 205 CYS A N 1
ATOM 1556 C CA . CYS A 1 205 ? -1.172 -28.261 -3.075 1.00 91.81 205 CYS A CA 1
ATOM 1557 C C . CYS A 1 205 ? -0.115 -29.367 -3.238 1.00 91.81 205 CYS A C 1
ATOM 1559 O O . CYS A 1 205 ? 0.323 -29.617 -4.360 1.00 91.81 205 CYS A O 1
ATOM 1561 N N . GLY A 1 206 ? 0.286 -30.034 -2.150 1.00 88.25 206 GLY A N 1
ATOM 1562 C CA . GLY A 1 206 ? 1.210 -31.167 -2.183 1.00 88.25 206 GLY A CA 1
ATOM 1563 C C . GLY A 1 206 ? 2.662 -30.796 -2.487 1.00 88.25 206 GLY A C 1
ATOM 1564 O O . GLY A 1 206 ? 3.430 -31.656 -2.911 1.00 88.25 206 GLY A O 1
ATOM 1565 N N . PHE 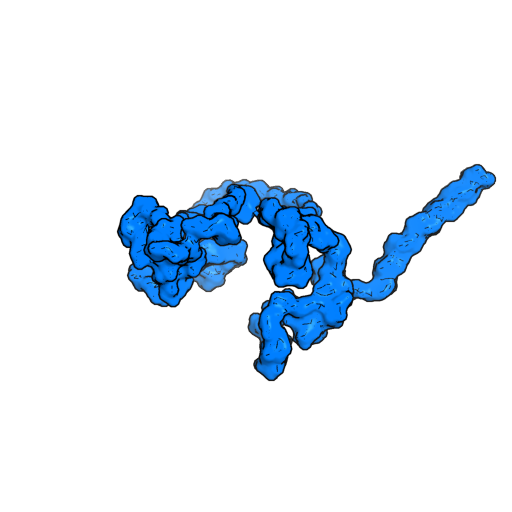A 1 207 ? 3.057 -29.538 -2.280 1.00 85.56 207 PHE A N 1
ATOM 1566 C CA . PHE A 1 207 ? 4.453 -29.110 -2.412 1.00 85.56 207 PHE A CA 1
ATOM 1567 C C . PHE A 1 207 ? 5.337 -29.660 -1.281 1.00 85.56 207 PHE A C 1
ATOM 1569 O O . PHE A 1 207 ? 6.542 -29.814 -1.463 1.00 85.56 207 PHE A O 1
ATOM 1576 N N . CYS A 1 208 ? 4.739 -29.977 -0.132 1.00 83.44 208 CYS A N 1
ATOM 1577 C CA . CYS A 1 208 ? 5.360 -30.654 1.004 1.00 83.44 208 CYS A CA 1
ATOM 1578 C C . CYS A 1 208 ? 4.279 -31.348 1.851 1.00 83.44 208 CYS A C 1
ATOM 1580 O O . CYS A 1 208 ? 3.083 -31.138 1.629 1.00 83.44 208 CYS A O 1
ATOM 1582 N N . ARG A 1 209 ? 4.664 -32.203 2.808 1.00 83.81 209 ARG A N 1
ATOM 1583 C CA . ARG A 1 209 ? 3.686 -32.855 3.695 1.00 83.81 209 ARG A CA 1
ATOM 1584 C C . ARG A 1 209 ? 3.347 -31.951 4.874 1.00 83.81 209 ARG A C 1
ATOM 1586 O O . ARG A 1 209 ? 4.249 -31.445 5.531 1.00 83.81 209 ARG A O 1
ATOM 1593 N N . ALA A 1 210 ? 2.057 -31.804 5.183 1.00 79.75 210 ALA A N 1
ATOM 1594 C CA . ALA A 1 210 ? 1.609 -31.059 6.359 1.00 79.75 210 ALA A CA 1
ATOM 1595 C C . ALA A 1 210 ? 2.356 -31.526 7.624 1.00 79.75 210 ALA A C 1
ATOM 1597 O O . ALA A 1 210 ? 2.398 -32.720 7.923 1.00 79.7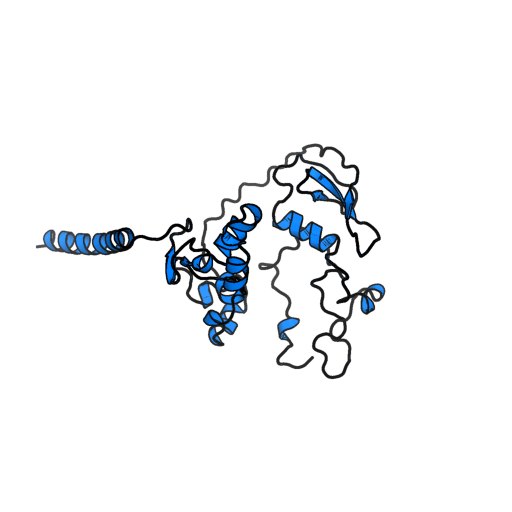5 210 ALA A O 1
ATOM 1598 N N . GLY A 1 211 ? 2.958 -30.593 8.358 1.00 69.75 211 GLY A N 1
ATOM 1599 C CA . GLY A 1 211 ? 3.727 -30.890 9.563 1.00 69.75 211 GLY A CA 1
ATOM 1600 C C . GLY A 1 211 ? 5.182 -31.325 9.333 1.00 69.75 211 GLY A C 1
ATOM 1601 O O . GLY A 1 211 ? 5.890 -31.549 10.315 1.00 69.75 211 GLY A O 1
ATOM 1602 N N . GLU A 1 212 ? 5.652 -31.436 8.090 1.00 76.69 212 GLU A N 1
ATOM 1603 C CA . GLU A 1 212 ? 7.048 -31.755 7.764 1.00 76.69 212 GLU A CA 1
ATOM 1604 C C . GLU A 1 212 ? 7.972 -30.553 7.993 1.00 76.69 212 GLU A C 1
ATOM 1606 O O . GLU A 1 212 ? 7.587 -29.410 7.759 1.00 76.69 212 GLU A O 1
ATOM 1611 N N . LEU A 1 213 ? 9.192 -30.808 8.465 1.00 66.88 213 LEU A N 1
ATOM 1612 C CA . LEU A 1 213 ? 10.202 -29.777 8.691 1.00 66.88 213 LEU A CA 1
ATOM 1613 C C . LEU A 1 213 ? 10.923 -29.465 7.375 1.00 66.88 213 LEU A C 1
ATOM 1615 O O . LEU A 1 213 ? 11.416 -30.376 6.711 1.00 66.88 213 LEU A O 1
ATOM 1619 N N . LEU A 1 214 ? 11.008 -28.188 7.010 1.00 68.50 214 LEU A N 1
ATOM 1620 C CA . LEU A 1 214 ? 11.712 -27.732 5.814 1.00 68.50 214 LEU A CA 1
ATOM 1621 C C . LEU A 1 214 ? 13.031 -27.041 6.179 1.00 68.50 214 LEU A C 1
ATOM 1623 O O . LEU A 1 214 ? 13.129 -26.328 7.185 1.00 68.50 214 LEU A O 1
ATOM 1627 N N . ALA A 1 215 ? 14.034 -27.226 5.325 1.00 62.69 215 ALA A N 1
ATOM 1628 C CA . ALA A 1 215 ? 15.308 -26.529 5.386 1.00 62.69 215 ALA A CA 1
ATOM 1629 C C . ALA A 1 215 ? 15.135 -25.038 5.037 1.00 62.69 215 ALA A C 1
ATOM 1631 O O . ALA A 1 215 ? 14.068 -24.583 4.609 1.00 62.69 215 ALA A O 1
ATOM 1632 N N . ALA A 1 216 ? 16.196 -24.246 5.221 1.00 55.81 216 ALA A N 1
ATOM 1633 C CA . ALA A 1 216 ? 16.171 -22.806 4.947 1.00 55.81 216 ALA A CA 1
ATOM 1634 C C . ALA A 1 216 ? 15.772 -22.482 3.490 1.00 55.81 216 ALA A C 1
ATOM 1636 O O . ALA A 1 216 ? 15.038 -21.516 3.253 1.00 55.81 216 ALA A O 1
ATOM 1637 N N . ASP A 1 217 ? 16.176 -23.340 2.547 1.00 56.66 217 ASP A N 1
ATOM 1638 C CA . ASP A 1 217 ? 15.870 -23.284 1.111 1.00 56.66 217 ASP A CA 1
ATOM 1639 C C . ASP A 1 217 ? 14.449 -23.769 0.744 1.00 56.66 217 ASP A C 1
ATOM 1641 O O . ASP A 1 217 ? 14.060 -23.729 -0.423 1.00 56.66 217 ASP A O 1
ATOM 1645 N N . GLY A 1 218 ? 13.650 -24.189 1.732 1.00 56.94 218 GLY A N 1
ATOM 1646 C CA . GLY A 1 218 ? 12.282 -24.675 1.545 1.00 56.94 218 GLY A CA 1
ATOM 1647 C C . GLY A 1 218 ? 12.180 -26.131 1.086 1.00 56.94 218 GLY A C 1
ATOM 1648 O O . GLY A 1 218 ? 11.069 -26.592 0.825 1.00 56.94 218 GLY A O 1
ATOM 1649 N N . SER A 1 219 ? 13.297 -26.860 0.999 1.00 60.16 219 SER A N 1
ATOM 1650 C CA . SER A 1 219 ? 13.295 -28.295 0.708 1.00 60.16 219 SER A CA 1
ATOM 1651 C C . SER A 1 219 ? 12.900 -29.128 1.943 1.00 60.16 219 SER A C 1
ATOM 1653 O O . SER A 1 219 ? 13.181 -28.719 3.075 1.00 60.16 219 SER A O 1
ATOM 1655 N N . PRO A 1 220 ? 12.240 -30.290 1.777 1.00 63.28 220 PRO A N 1
ATOM 1656 C CA . PRO A 1 220 ? 11.957 -31.195 2.891 1.00 63.28 220 PRO A CA 1
ATOM 1657 C C . PRO A 1 220 ? 13.235 -31.714 3.564 1.00 63.28 220 PRO A C 1
ATOM 1659 O O . PRO A 1 220 ? 14.089 -32.311 2.904 1.00 63.28 220 PRO A O 1
ATOM 1662 N N . LEU A 1 221 ? 13.363 -31.531 4.885 1.00 56.47 221 LEU A N 1
ATOM 1663 C CA . LEU A 1 221 ? 14.452 -32.132 5.659 1.00 56.47 221 LEU A CA 1
ATOM 1664 C C . LEU A 1 221 ? 14.202 -33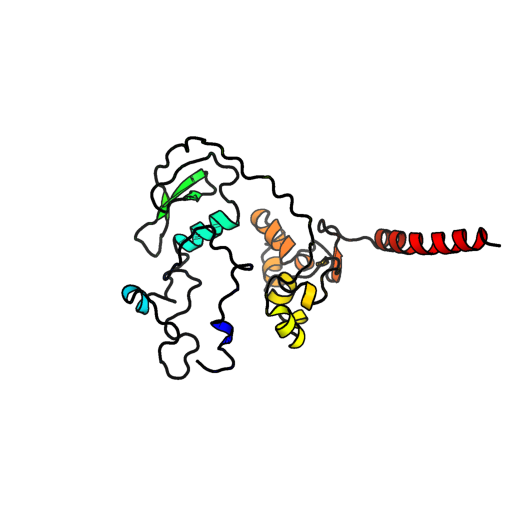.636 5.779 1.00 56.47 221 LEU A C 1
ATOM 1666 O O . LEU A 1 221 ? 13.257 -34.086 6.429 1.00 56.47 221 LEU A O 1
ATOM 1670 N N . ASN A 1 222 ? 15.067 -34.440 5.165 1.00 57.66 222 ASN A N 1
ATOM 1671 C CA . ASN A 1 222 ? 15.002 -35.888 5.317 1.00 57.66 222 ASN A CA 1
ATOM 1672 C C . ASN A 1 222 ? 15.424 -36.297 6.749 1.00 57.66 222 ASN A C 1
ATOM 1674 O O . ASN A 1 222 ? 16.258 -35.651 7.381 1.00 57.66 222 ASN A O 1
ATOM 1678 N N . LYS A 1 223 ? 14.892 -37.406 7.281 1.00 49.94 223 LYS A N 1
ATOM 1679 C CA . LYS A 1 223 ? 15.276 -37.915 8.618 1.00 49.94 223 LYS A CA 1
ATOM 1680 C C . LYS A 1 223 ? 16.777 -38.231 8.764 1.00 49.94 223 LYS A C 1
ATOM 1682 O O . LYS A 1 223 ? 17.264 -38.264 9.888 1.00 49.94 223 LYS A O 1
ATOM 1687 N N . ALA A 1 224 ? 17.497 -38.458 7.661 1.00 50.19 224 ALA A N 1
ATOM 1688 C CA . ALA A 1 224 ? 18.932 -38.757 7.672 1.00 50.19 224 ALA A CA 1
ATOM 1689 C C . ALA A 1 224 ? 19.781 -37.530 8.067 1.00 50.19 224 ALA A C 1
ATOM 1691 O O . ALA A 1 224 ? 20.692 -37.654 8.879 1.00 50.19 224 ALA A O 1
ATOM 1692 N N . SER A 1 225 ? 19.411 -36.336 7.593 1.00 48.81 225 SER A N 1
ATOM 1693 C CA . SER A 1 225 ? 20.106 -35.066 7.867 1.00 48.81 225 SER A CA 1
ATOM 1694 C C . SER A 1 225 ? 20.003 -34.581 9.324 1.00 48.81 225 SER A C 1
ATOM 1696 O O . SER A 1 225 ? 20.859 -33.836 9.803 1.00 48.81 225 SER A O 1
ATOM 1698 N N . ILE A 1 226 ? 18.988 -35.041 10.064 1.00 50.53 226 ILE A N 1
ATOM 1699 C CA . ILE A 1 226 ? 18.774 -34.702 11.483 1.00 50.53 226 ILE A CA 1
ATOM 1700 C C . ILE A 1 226 ? 19.646 -35.578 12.405 1.00 50.53 226 ILE A C 1
ATOM 1702 O O . ILE A 1 226 ? 20.030 -35.144 13.489 1.00 50.53 226 ILE A O 1
ATOM 1706 N N . LEU A 1 227 ? 19.991 -36.804 11.988 1.00 42.19 227 LEU A N 1
ATOM 1707 C CA . LEU A 1 227 ? 20.787 -37.726 12.808 1.00 42.19 227 LEU A CA 1
ATOM 1708 C C . LEU A 1 227 ? 22.295 -37.422 12.754 1.00 42.19 227 LEU A C 1
ATOM 1710 O O . LEU A 1 227 ? 22.976 -37.546 13.770 1.00 42.19 227 LEU A O 1
ATOM 1714 N N . GLU A 1 228 ? 22.819 -36.960 11.614 1.00 43.22 228 GLU A N 1
ATOM 1715 C CA . GLU A 1 228 ? 24.252 -36.647 11.466 1.00 43.22 228 GLU A CA 1
ATOM 1716 C C . GLU A 1 228 ? 24.707 -35.470 12.349 1.00 43.22 228 GLU A C 1
ATOM 1718 O O . GLU A 1 228 ? 25.832 -35.464 12.851 1.00 43.22 228 GLU A O 1
ATOM 1723 N N . SER A 1 229 ? 23.818 -34.512 12.626 1.00 47.62 229 SER A N 1
ATOM 1724 C CA . SER A 1 229 ? 24.109 -33.356 13.487 1.00 47.62 229 SER A CA 1
ATOM 1725 C C . SER A 1 229 ? 24.039 -33.671 14.990 1.00 47.62 229 SER A C 1
ATOM 1727 O O . SER A 1 229 ? 24.658 -32.968 15.789 1.00 47.62 229 SER A O 1
ATOM 1729 N N . ALA A 1 230 ? 23.366 -34.757 15.390 1.00 43.75 230 ALA A N 1
ATOM 1730 C CA . ALA A 1 230 ? 23.312 -35.213 16.783 1.00 43.75 230 ALA A CA 1
ATOM 1731 C C . ALA A 1 230 ? 24.431 -36.217 17.133 1.00 43.75 230 ALA A C 1
ATOM 1733 O O . ALA A 1 230 ? 24.878 -36.274 18.280 1.00 43.75 230 ALA A O 1
ATOM 1734 N N . SER A 1 231 ? 24.930 -36.988 16.161 1.00 49.69 231 SER A N 1
ATOM 1735 C CA . SER A 1 231 ? 25.972 -38.003 16.393 1.00 49.69 231 SER A CA 1
ATOM 1736 C C . SER A 1 231 ? 27.405 -37.448 16.428 1.00 49.69 231 SER A C 1
ATOM 1738 O O . SER A 1 231 ? 28.279 -38.072 17.032 1.00 49.69 231 SER A O 1
ATOM 1740 N N . ALA A 1 232 ? 27.661 -36.265 15.860 1.00 45.47 232 ALA A N 1
ATOM 1741 C CA . ALA A 1 232 ? 28.992 -35.644 15.881 1.00 45.47 232 ALA A CA 1
ATOM 1742 C C . ALA A 1 232 ? 29.427 -35.165 17.285 1.00 45.47 232 ALA A C 1
ATOM 1744 O O . ALA A 1 232 ? 30.618 -35.147 17.594 1.00 45.47 232 ALA A O 1
ATOM 1745 N N . LEU A 1 233 ? 28.476 -34.826 18.163 1.00 50.50 233 LEU A N 1
ATOM 1746 C CA . LEU A 1 233 ? 28.758 -34.330 19.518 1.00 50.50 233 LEU A CA 1
ATOM 1747 C C . LEU A 1 233 ? 29.011 -35.452 20.538 1.00 50.50 233 LEU A C 1
ATOM 1749 O O . LEU A 1 233 ? 29.783 -35.258 21.475 1.00 50.50 233 LEU A O 1
ATOM 1753 N N . LEU A 1 234 ? 28.434 -36.643 20.345 1.00 49.41 234 LEU A N 1
ATOM 1754 C CA . LEU A 1 234 ? 28.678 -37.792 21.227 1.00 49.41 234 LEU A CA 1
ATOM 1755 C C . LEU A 1 234 ? 30.017 -38.491 20.945 1.00 49.41 234 LEU A C 1
ATOM 1757 O O . LEU A 1 234 ? 30.663 -38.963 21.879 1.00 49.41 234 LEU A O 1
ATOM 1761 N N . MET A 1 235 ? 30.486 -38.506 19.693 1.00 49.84 235 MET A N 1
ATOM 1762 C CA . MET A 1 235 ? 31.768 -39.141 19.348 1.00 49.84 235 MET A CA 1
ATOM 1763 C C . MET A 1 235 ? 32.990 -38.358 19.858 1.00 49.84 235 MET A C 1
ATOM 1765 O O . MET A 1 235 ? 34.016 -38.961 20.166 1.00 49.84 235 MET A O 1
ATOM 1769 N N . LEU A 1 236 ? 32.884 -37.035 20.023 1.00 50.38 236 LEU A N 1
ATOM 1770 C CA . LEU A 1 236 ? 33.963 -36.218 20.597 1.00 50.38 236 LEU A CA 1
ATOM 1771 C C . LEU A 1 236 ? 34.136 -36.443 22.107 1.00 50.38 236 LEU A C 1
ATOM 1773 O O . LEU A 1 236 ? 35.263 -36.415 22.601 1.00 50.38 236 LEU A O 1
ATOM 1777 N N . ALA A 1 237 ? 33.051 -36.724 22.835 1.00 49.44 237 ALA A N 1
ATOM 1778 C CA . ALA A 1 237 ? 33.115 -36.978 24.273 1.00 49.44 237 ALA A CA 1
ATOM 1779 C C . ALA A 1 237 ? 33.799 -38.319 24.598 1.00 49.44 237 ALA A C 1
ATOM 1781 O O . ALA A 1 237 ? 34.583 -38.400 25.541 1.00 49.44 237 ALA A O 1
ATOM 1782 N N . VAL A 1 238 ? 33.572 -39.359 23.788 1.00 53.09 238 VAL A N 1
ATOM 1783 C CA . VAL A 1 238 ? 34.178 -40.686 24.010 1.00 53.09 238 VAL A CA 1
ATOM 1784 C C . VAL A 1 238 ? 35.680 -40.682 23.690 1.00 53.09 238 VAL A C 1
ATOM 1786 O O . VAL A 1 238 ? 36.468 -41.256 24.439 1.00 53.09 238 VAL A O 1
ATOM 1789 N N . VAL A 1 239 ? 36.108 -39.974 22.637 1.00 53.53 239 VAL A N 1
ATOM 1790 C CA . VAL A 1 239 ? 37.537 -39.863 22.275 1.00 53.53 239 VAL A CA 1
ATOM 1791 C C . VAL A 1 239 ? 38.315 -38.980 23.262 1.00 53.53 239 VAL A C 1
ATOM 1793 O O . VAL A 1 239 ? 39.489 -39.246 23.521 1.00 53.53 239 VAL A O 1
ATOM 1796 N N . ALA A 1 240 ? 37.678 -37.964 23.856 1.00 50.03 240 ALA A N 1
ATOM 1797 C CA . ALA A 1 240 ? 38.310 -37.116 24.868 1.00 50.03 240 ALA A CA 1
ATOM 1798 C C . ALA A 1 240 ? 38.546 -37.851 26.200 1.00 50.03 240 ALA A C 1
ATOM 1800 O O . ALA A 1 240 ? 39.580 -37.643 26.830 1.00 50.03 240 ALA A O 1
ATOM 1801 N N . VAL A 1 241 ? 37.643 -38.752 26.607 1.00 53.56 241 VAL A N 1
ATOM 1802 C CA . VAL A 1 241 ? 37.810 -39.546 27.839 1.00 53.56 241 VAL A CA 1
ATOM 1803 C C . VAL A 1 241 ? 38.892 -40.623 27.680 1.00 53.56 241 VAL A C 1
ATOM 1805 O O . VAL A 1 241 ? 39.635 -40.879 28.622 1.00 53.56 241 VAL A O 1
ATOM 1808 N N . TRP A 1 242 ? 39.069 -41.195 26.483 1.00 46.34 242 TRP A N 1
ATOM 1809 C CA . TRP A 1 242 ? 40.096 -42.221 26.229 1.00 46.34 242 TRP A CA 1
ATOM 1810 C C . TRP A 1 242 ? 41.525 -41.673 26.053 1.00 46.34 242 TRP A C 1
ATOM 1812 O O . TRP A 1 242 ? 42.469 -42.446 25.954 1.00 46.34 242 TRP A O 1
ATOM 1822 N N . ARG A 1 243 ? 41.709 -40.346 26.008 1.00 49.03 243 ARG A N 1
ATOM 1823 C CA . ARG A 1 243 ? 43.035 -39.694 25.991 1.00 49.03 243 ARG A CA 1
ATOM 1824 C C . ARG A 1 243 ? 43.474 -39.139 27.353 1.00 49.03 243 ARG A C 1
ATOM 1826 O O . ARG A 1 243 ? 44.538 -38.531 27.427 1.00 49.03 243 ARG A O 1
ATOM 1833 N N . ILE A 1 244 ? 42.663 -39.312 28.399 1.00 53.97 244 ILE A N 1
ATOM 1834 C CA . ILE A 1 244 ? 42.927 -38.804 29.760 1.00 53.97 244 ILE A CA 1
ATOM 1835 C C . ILE A 1 244 ? 43.054 -39.959 30.786 1.00 53.97 244 ILE A C 1
ATOM 1837 O O . ILE A 1 244 ? 43.262 -39.712 31.971 1.00 53.97 244 ILE A O 1
ATOM 1841 N N . LEU A 1 245 ? 43.007 -41.221 30.340 1.00 44.50 245 LEU A N 1
ATOM 1842 C CA . LEU A 1 245 ? 43.330 -42.413 31.139 1.00 44.50 245 LEU A CA 1
ATOM 1843 C C . LEU A 1 245 ? 44.530 -43.157 30.553 1.00 44.50 245 LEU A C 1
ATOM 1845 O O . LEU A 1 245 ? 44.614 -43.225 29.306 1.00 44.50 245 LEU A O 1
#

Organism: Magallana gigas (NCBI:txid29159)

Radius of gyration: 24.66 Å; chains: 1; bounding box: 64×62×52 Å

Foldseek 3Di:
DDPVCVVVVDDFDPVLDDLLPQDDDQQACPFDAQQPPPPPSHGPDDDPPNVSNHRHNPAPDGAPSNVVSVCSVVVLCVVEAAWAAPDPWDQHNVRFIWDADPDSNCGTDTDDIGHDDDPDPDDDPPPDDDPPDDASGPCLLVVLVVVCLVVPLCSVVRNCVSSVVSPQQPFDDAQAPPLVVCVVVPLLPDPVCVVVCCVHVVCSSVVDPGRFGHDPVRHGDDPVNVVVVVVVVVVVVVVVVVVVD

pLDDT: mean 78.67, std 16.66, range [33.41, 96.25]

InterPro domains:
  IPR001506 Peptidase M12A [PF01400] (5-75)
  IPR001506 Peptidase M12A [PR00480] (23-38)
  IPR001506 Peptidase M12A [PR00480] (62-75)
  IPR001506 Peptidase M12A [PS51864] (1-77)
  IPR003582 ShKT domain [PF01549] (132-166)
  IPR003582 ShKT domain [PF01549] (172-208)
  IPR003582 ShKT domain [PS51670] (133-166)
  IPR003582 ShKT domain [PS51670] (172-208)
  IPR003582 ShKT domain [SM00254] (132-167)
  IPR003582 ShKT domain [SM00254] (171-209)
  IPR024079 Metallopeptidase, catalytic domain superfamily [G3DSA:3.40.390.10] (1-78)